Protein AF-A0AAN7ZCQ3-F1 (afdb_monomer_lite)

pLDDT: mean 78.16, std 16.31, range [30.84, 96.44]

Secondary structure (DSSP, 8-state):
-----S-----EEEEEEEEE---TTTTT---S-TTTTEEEEEEEEETT--HHHHHHHHHHTT--EEEEEEEEEETT-PPP--HHHHHHHHHHHHHHHHHHHHHHHHHHHHHHHHHHHTT-SSSSSS-SSSS-PPPHHHHHT-HHHHHHHHT-----TTS-THHHHHHHHHHHHHHHHHHHHHHHHSTTS-HHHHHHHHTSGGGHHHHTGGGHHHHHHHHHHHHHHHHHHHHHHTT----HHHHHHHHHHHHHHHHHHHHHHHHHTGGGS--STTHHHHIIIIIHHHHHHHHHHHTT-HHHH-TTS-TTTHHHHHHHHH-

InterPro domains:
  IPR002656 Acyltransferase 3 domain [PF01757] (164-296)
  IPR052728 Oxygen and lipid transport regulator [PTHR11161] (7-303)

Foldseek 3Di:
DDDDPPDPPFWKKKWKWWWFDPDPPPVPDPDPPPPLRTAIDIDIDTPPDAQVNVCVVCVVVVTRIHIDRLLIDIPPPADDQDPLLVVLVVVVVVLVVLLVQLQCQVVVLVVVVVVVVVVPPPPPPPPPDDDRDRDCVSNVSHPVVVVCVVPDDDDDPLDDVVLVVLLVVLLVLLVLLVVCVVVLPDSPDNVVVVVVQCPDPVCVSSVVSVCSLVSVVVSVVVVVVSVVVVCVVVVHDDDPVVVVVVLLVQQLVVLVSVLSCLQRPPSNPDDHSCSSVVCVLGHVCSVVCVVCLSVVNCVPPDPPNPPPDSVSVSSSRRD

Radius of gyration: 28.13 Å; chains: 1; bounding box: 63×56×82 Å

Structure (mmCIF, N/CA/C/O backbone):
data_AF-A0AAN7ZCQ3-F1
#
_entry.id   AF-A0AAN7ZCQ3-F1
#
loop_
_atom_site.group_PDB
_atom_site.id
_atom_site.type_symbol
_atom_site.label_atom_id
_atom_site.label_alt_id
_atom_site.label_comp_id
_atom_site.label_asym_id
_atom_site.label_entity_id
_atom_site.label_seq_id
_atom_site.pdbx_PDB_ins_code
_atom_site.Cartn_x
_atom_site.Cartn_y
_atom_site.Cartn_z
_atom_site.occupancy
_atom_site.B_iso_or_equiv
_atom_site.auth_seq_id
_atom_site.auth_comp_id
_atom_site.auth_asym_id
_atom_site.auth_atom_id
_atom_site.pdbx_PDB_model_num
ATOM 1 N N . MET A 1 1 ? 32.729 -24.461 -37.128 1.00 34.53 1 MET A N 1
ATOM 2 C CA . MET A 1 1 ? 31.722 -25.408 -36.608 1.00 34.53 1 MET A CA 1
ATOM 3 C C . MET A 1 1 ? 32.402 -26.282 -35.567 1.00 34.53 1 MET A C 1
ATOM 5 O O . MET A 1 1 ? 32.972 -27.298 -35.926 1.00 34.53 1 MET A O 1
ATOM 9 N N . TYR A 1 2 ? 32.414 -25.851 -34.308 1.00 30.84 2 TYR A N 1
ATOM 10 C CA . TYR A 1 2 ? 32.689 -26.740 -33.180 1.00 30.84 2 TYR A CA 1
ATOM 11 C C . TYR A 1 2 ? 31.394 -26.773 -32.374 1.00 30.84 2 TYR A C 1
ATOM 13 O O . TYR A 1 2 ? 30.845 -25.724 -32.041 1.00 30.84 2 TYR A O 1
ATOM 21 N N . ARG A 1 3 ? 30.838 -27.976 -32.261 1.00 35.78 3 ARG A N 1
ATOM 22 C CA . ARG A 1 3 ? 29.489 -28.280 -31.798 1.00 35.78 3 ARG A CA 1
ATOM 23 C C . ARG A 1 3 ? 29.656 -28.984 -30.458 1.00 35.78 3 ARG A C 1
ATOM 25 O O . ARG A 1 3 ? 30.061 -30.139 -30.452 1.00 35.78 3 ARG A O 1
ATOM 32 N N . ASP A 1 4 ? 29.390 -28.282 -29.363 1.00 37.16 4 ASP A N 1
ATOM 33 C CA . ASP A 1 4 ? 29.179 -28.930 -28.070 1.00 37.16 4 ASP A CA 1
ATOM 34 C C . ASP A 1 4 ? 27.737 -29.453 -28.027 1.00 37.16 4 ASP A C 1
ATOM 36 O O . ASP A 1 4 ? 26.774 -28.711 -28.230 1.00 37.16 4 ASP A O 1
ATOM 40 N N . GLU A 1 5 ? 27.607 -30.765 -27.841 1.00 43.62 5 GLU A N 1
ATOM 41 C CA . GLU A 1 5 ? 26.367 -31.547 -27.947 1.00 43.62 5 GLU A CA 1
ATOM 42 C C . GLU A 1 5 ? 25.564 -31.644 -26.638 1.00 43.62 5 GLU A C 1
ATOM 44 O O . GLU A 1 5 ? 24.644 -32.450 -26.549 1.00 43.62 5 GLU A O 1
ATOM 49 N N . ASN A 1 6 ? 25.818 -30.784 -25.647 1.00 45.03 6 ASN A N 1
ATOM 50 C CA . ASN A 1 6 ? 25.028 -30.744 -24.412 1.00 45.03 6 ASN A CA 1
ATOM 51 C C . ASN A 1 6 ? 24.305 -29.392 -24.255 1.00 45.03 6 ASN A C 1
ATOM 53 O O . ASN A 1 6 ? 24.876 -28.408 -23.803 1.00 45.03 6 ASN A O 1
ATOM 57 N N . GLU A 1 7 ? 23.024 -29.388 -24.648 1.00 51.00 7 GLU A N 1
ATOM 58 C CA . GLU A 1 7 ? 21.990 -28.367 -24.388 1.00 51.00 7 GLU A CA 1
ATOM 59 C C . GLU A 1 7 ? 22.238 -26.931 -24.901 1.00 51.00 7 GLU A C 1
ATOM 61 O O . GLU A 1 7 ? 22.331 -25.975 -24.133 1.00 51.00 7 GLU A O 1
ATOM 66 N N . THR A 1 8 ? 22.152 -26.703 -26.218 1.00 55.81 8 THR A N 1
ATOM 67 C CA . THR A 1 8 ? 21.854 -25.347 -26.734 1.00 55.81 8 THR A CA 1
ATOM 68 C C . THR A 1 8 ? 20.366 -25.031 -26.565 1.00 55.81 8 THR A C 1
ATOM 70 O O . THR A 1 8 ? 19.597 -24.928 -27.521 1.00 55.81 8 THR A O 1
ATOM 73 N N . LYS A 1 9 ? 19.921 -24.887 -25.314 1.00 65.69 9 LYS A N 1
ATOM 74 C CA . LYS A 1 9 ? 18.575 -24.396 -25.015 1.00 65.69 9 LYS A CA 1
ATOM 75 C C . LYS A 1 9 ? 18.527 -22.906 -25.361 1.00 65.69 9 LYS A C 1
ATOM 77 O O . LYS A 1 9 ? 18.872 -22.059 -24.540 1.00 65.69 9 LYS A O 1
ATOM 82 N N . LEU A 1 10 ? 18.132 -22.587 -26.597 1.00 71.81 10 LEU A N 1
ATOM 83 C CA . LEU A 1 10 ? 17.896 -21.212 -27.035 1.00 71.81 10 LEU A CA 1
ATOM 84 C C . LEU A 1 10 ? 16.809 -20.605 -26.135 1.00 71.81 10 LEU A C 1
ATOM 86 O O . LEU A 1 10 ? 15.635 -20.961 -26.230 1.00 71.81 10 LEU A O 1
ATOM 90 N N . SER A 1 11 ? 17.208 -19.729 -25.219 1.00 80.62 11 SER A N 1
ATOM 91 C CA . SER A 1 11 ? 16.291 -19.035 -24.320 1.00 80.62 11 SER A CA 1
ATOM 92 C C . SER A 1 11 ? 15.969 -17.649 -24.872 1.00 80.62 11 SER A C 1
ATOM 94 O O . SER A 1 11 ? 16.845 -16.946 -25.372 1.00 80.62 11 SER A O 1
ATOM 96 N N . GLY A 1 12 ? 14.694 -17.266 -24.817 1.00 85.12 12 GLY A N 1
ATOM 97 C CA . GLY A 1 12 ? 14.250 -15.928 -25.196 1.00 85.12 12 GLY A CA 1
ATOM 98 C C . GLY A 1 12 ? 14.519 -14.909 -24.088 1.00 85.12 12 GLY A C 1
ATOM 99 O O . GLY A 1 12 ? 14.370 -15.208 -22.900 1.00 85.12 12 GLY A O 1
ATOM 100 N N . LYS A 1 13 ? 14.891 -13.699 -24.495 1.00 85.94 13 LYS A N 1
ATOM 101 C CA . LYS A 1 13 ? 15.022 -12.491 -23.683 1.00 85.94 13 LYS A CA 1
ATOM 102 C C . LYS A 1 13 ? 13.997 -11.482 -24.190 1.00 85.94 13 LYS A C 1
ATOM 104 O O . LYS A 1 13 ? 14.051 -11.049 -25.340 1.00 85.94 13 LYS A O 1
ATOM 109 N N . TYR A 1 14 ? 13.040 -11.142 -23.339 1.00 88.12 14 TYR A N 1
ATOM 110 C CA . TYR A 1 14 ? 12.020 -10.146 -23.639 1.00 88.12 14 TYR A CA 1
ATOM 111 C C . TYR A 1 14 ? 12.551 -8.780 -23.256 1.00 88.12 14 TYR A C 1
ATOM 113 O O . TYR A 1 14 ? 12.875 -8.565 -22.095 1.00 88.12 14 TYR A O 1
ATOM 121 N N . CYS A 1 15 ? 12.626 -7.875 -24.219 1.00 86.62 15 CYS A N 1
ATOM 122 C CA . CYS A 1 15 ? 13.109 -6.517 -24.052 1.00 86.62 15 CYS A CA 1
ATOM 123 C C . CYS A 1 15 ? 12.000 -5.515 -24.347 1.00 86.62 15 CYS A C 1
ATOM 125 O O . CYS A 1 15 ? 11.158 -5.734 -25.221 1.00 86.62 15 CYS A O 1
ATOM 127 N N . LEU A 1 16 ? 12.040 -4.383 -23.655 1.00 86.56 16 LEU A N 1
ATOM 128 C CA . LEU A 1 16 ? 11.154 -3.255 -23.902 1.00 86.56 16 LEU A CA 1
ATOM 129 C C . LEU A 1 16 ? 11.978 -2.026 -24.281 1.00 86.56 16 LEU A C 1
ATOM 131 O O . LEU A 1 16 ? 12.989 -1.711 -23.652 1.00 86.56 16 LEU A O 1
ATOM 135 N N . GLY A 1 17 ? 11.551 -1.345 -25.339 1.00 85.94 17 GLY A N 1
ATOM 136 C CA . GLY A 1 17 ? 12.227 -0.165 -25.860 1.00 85.94 17 GLY A CA 1
ATOM 137 C C . GLY A 1 17 ? 11.255 0.910 -26.321 1.00 85.94 17 GLY A C 1
ATOM 138 O O . GLY A 1 17 ? 10.038 0.751 -26.238 1.00 85.94 17 GLY A O 1
ATOM 139 N N . TYR A 1 18 ? 11.809 2.005 -26.826 1.00 85.19 18 TYR A N 1
ATOM 140 C CA . TYR A 1 18 ? 11.064 3.104 -27.423 1.00 85.19 18 TYR A CA 1
ATOM 141 C C . TYR A 1 18 ? 11.285 3.131 -28.926 1.00 85.19 18 TYR A C 1
ATOM 143 O O . TYR A 1 18 ? 12.420 3.249 -29.392 1.00 85.19 18 TYR A O 1
ATOM 151 N N . LEU A 1 19 ? 10.192 3.078 -29.677 1.00 82.56 19 LEU A N 1
ATOM 152 C CA . LEU A 1 19 ? 10.173 3.429 -31.083 1.00 82.56 19 LEU A CA 1
ATOM 153 C C . LEU A 1 19 ? 9.902 4.929 -31.201 1.00 82.56 19 LEU A C 1
ATOM 155 O O . LEU A 1 19 ? 8.863 5.422 -30.750 1.00 82.56 19 LEU A O 1
ATOM 159 N N . TYR A 1 20 ? 10.835 5.654 -31.809 1.00 77.44 20 TYR A N 1
ATOM 160 C CA . TYR A 1 20 ? 10.666 7.078 -32.065 1.00 77.44 20 TYR A CA 1
ATOM 161 C C . TYR A 1 20 ? 9.909 7.284 -33.371 1.00 77.44 20 TYR A C 1
ATOM 163 O O . TYR A 1 20 ? 10.369 6.875 -34.437 1.00 77.44 20 TYR A O 1
ATOM 171 N N . VAL A 1 21 ? 8.759 7.954 -33.295 1.00 72.00 21 VAL A N 1
ATOM 172 C CA . VAL A 1 21 ? 7.997 8.336 -34.485 1.00 72.00 21 VAL A CA 1
ATOM 173 C C . VAL A 1 21 ? 8.186 9.815 -34.744 1.00 72.00 21 VAL A C 1
ATOM 175 O O . VAL A 1 21 ? 7.821 10.669 -33.934 1.00 72.00 21 VAL A O 1
ATOM 178 N N . ASN A 1 22 ? 8.772 10.111 -35.903 1.00 62.62 22 ASN A N 1
ATOM 179 C CA . ASN A 1 22 ? 8.971 11.471 -36.369 1.00 62.62 22 ASN A CA 1
ATOM 180 C C . ASN A 1 22 ? 7.607 12.076 -36.719 1.00 62.62 22 ASN A C 1
ATOM 182 O O . ASN A 1 22 ? 7.082 11.862 -37.810 1.00 62.62 22 ASN A O 1
ATOM 186 N N . ASN A 1 23 ? 6.990 12.769 -35.763 1.00 57.94 23 ASN A N 1
ATOM 187 C CA . ASN A 1 23 ? 5.682 13.375 -35.956 1.00 57.94 23 ASN A CA 1
ATOM 188 C C . ASN A 1 23 ? 5.783 14.892 -35.803 1.00 57.94 23 ASN A C 1
ATOM 190 O O . ASN A 1 23 ? 5.675 15.434 -34.706 1.00 57.94 23 ASN A O 1
ATOM 194 N N . THR A 1 24 ? 5.957 15.584 -36.925 1.00 54.56 24 THR A N 1
ATOM 195 C CA . THR A 1 24 ? 5.993 17.053 -37.010 1.00 54.56 24 THR A CA 1
ATOM 196 C C . THR A 1 24 ? 4.678 17.727 -36.596 1.00 54.56 24 THR A C 1
ATOM 198 O O . THR A 1 24 ? 4.655 18.940 -36.419 1.00 54.56 24 THR A O 1
ATOM 201 N N . ARG A 1 25 ? 3.580 16.973 -36.405 1.00 50.91 25 ARG A N 1
ATOM 202 C CA . ARG A 1 25 ? 2.269 17.508 -35.987 1.00 50.91 25 ARG A CA 1
ATOM 203 C C . ARG A 1 25 ? 1.998 17.457 -34.481 1.00 50.91 25 ARG A C 1
ATOM 205 O O . ARG A 1 25 ? 0.989 17.997 -34.047 1.00 50.91 25 ARG A O 1
ATOM 212 N N . VAL A 1 26 ? 2.856 16.816 -33.689 1.00 52.78 26 VAL A N 1
ATOM 213 C CA . VAL A 1 26 ? 2.615 16.596 -32.247 1.00 52.78 26 VAL A CA 1
ATOM 214 C C . VAL A 1 26 ? 3.283 17.658 -31.362 1.00 52.78 26 VAL A C 1
ATOM 216 O O . VAL A 1 26 ? 2.830 17.899 -30.249 1.00 52.78 26 VAL A O 1
ATOM 219 N N . SER A 1 27 ? 4.280 18.381 -31.876 1.00 48.09 27 SER A N 1
ATOM 220 C CA . SER A 1 27 ? 5.036 19.404 -31.134 1.00 48.09 27 SER A CA 1
ATOM 221 C C . SER A 1 27 ? 4.273 20.705 -30.837 1.00 48.09 27 SER A C 1
ATOM 223 O O . SER A 1 27 ? 4.809 21.581 -30.168 1.00 48.09 27 SER A O 1
ATOM 225 N N . THR A 1 28 ? 3.037 20.864 -31.322 1.00 47.78 28 THR A N 1
ATOM 226 C CA . THR A 1 28 ? 2.230 22.085 -31.116 1.00 47.78 28 THR A CA 1
ATOM 227 C C . THR A 1 28 ? 1.293 22.017 -29.911 1.00 47.78 28 THR A C 1
ATOM 229 O O . THR A 1 28 ? 0.645 23.010 -29.591 1.00 47.78 28 THR A O 1
ATOM 232 N N . ILE A 1 29 ? 1.223 20.880 -29.215 1.00 49.50 29 ILE A N 1
ATOM 233 C CA . ILE A 1 29 ? 0.350 20.698 -28.054 1.00 49.50 29 ILE A CA 1
ATOM 234 C C . ILE A 1 29 ? 1.233 20.473 -26.822 1.00 49.50 29 ILE A C 1
ATOM 236 O O . ILE A 1 29 ? 1.577 19.344 -26.491 1.00 49.50 29 ILE A O 1
ATOM 240 N N . THR A 1 30 ? 1.608 21.555 -26.136 1.00 44.91 30 THR A N 1
ATOM 241 C CA . THR A 1 30 ? 2.219 21.493 -24.799 1.00 44.91 30 THR A CA 1
ATOM 242 C C . THR A 1 30 ? 1.195 20.926 -23.818 1.00 44.91 30 THR A C 1
ATOM 244 O O . THR A 1 30 ? 0.286 21.634 -23.377 1.00 44.91 30 THR A O 1
ATOM 247 N N . ARG A 1 31 ? 1.305 19.632 -23.515 1.00 49.69 31 ARG A N 1
ATOM 248 C CA . ARG A 1 31 ? 0.477 18.919 -22.535 1.00 49.69 31 ARG A CA 1
ATOM 249 C C . ARG A 1 31 ? 1.380 18.155 -21.564 1.00 49.69 31 ARG A C 1
ATOM 251 O O . ARG A 1 31 ? 2.462 17.739 -21.956 1.00 49.69 31 ARG A O 1
ATOM 258 N N . PRO A 1 32 ? 0.936 17.931 -20.315 1.00 44.97 32 PRO A N 1
ATOM 259 C CA . PRO A 1 32 ? 1.761 17.397 -19.222 1.00 44.97 32 PRO A CA 1
ATOM 260 C C . PRO A 1 32 ? 2.387 16.008 -19.472 1.00 44.97 32 PRO A C 1
ATOM 262 O O . PRO A 1 32 ? 3.267 15.595 -18.721 1.00 44.97 32 PRO A O 1
ATOM 265 N N . PHE A 1 33 ? 1.985 15.300 -20.532 1.00 50.09 33 PHE A N 1
ATOM 266 C CA . PHE A 1 33 ? 2.611 14.065 -21.005 1.00 50.09 33 PHE A CA 1
ATOM 267 C C . PHE A 1 33 ? 3.525 14.348 -22.214 1.00 50.09 33 PHE A C 1
ATOM 269 O O . PHE A 1 33 ? 3.218 13.992 -23.347 1.00 50.09 33 PHE A O 1
ATOM 276 N N . ASP A 1 34 ? 4.676 14.978 -21.968 1.00 48.66 34 ASP A N 1
ATOM 277 C CA . ASP A 1 34 ? 5.671 15.464 -22.955 1.00 48.66 34 ASP A CA 1
ATOM 278 C C . ASP A 1 34 ? 6.393 14.369 -23.795 1.00 48.66 34 ASP A C 1
ATOM 280 O O . ASP A 1 34 ? 7.513 14.552 -24.283 1.00 48.66 34 ASP A O 1
ATOM 284 N N . LYS A 1 35 ? 5.810 13.174 -23.969 1.00 53.47 35 LYS A N 1
ATOM 285 C CA . LYS A 1 35 ? 6.479 12.022 -24.612 1.00 53.47 35 LYS A CA 1
ATOM 286 C C . LYS A 1 35 ? 5.706 11.355 -25.752 1.00 53.47 35 LYS A C 1
ATOM 288 O O . LYS A 1 35 ? 6.102 10.273 -26.163 1.00 53.47 35 LYS A O 1
ATOM 293 N N . ILE A 1 36 ? 4.729 12.027 -26.359 1.00 57.34 36 ILE A N 1
ATOM 294 C CA . ILE A 1 36 ? 3.875 11.475 -27.437 1.00 57.34 36 ILE A CA 1
ATOM 295 C C . ILE A 1 36 ? 4.678 11.016 -28.689 1.00 57.34 36 ILE A C 1
ATOM 297 O O . ILE A 1 36 ? 4.181 10.268 -29.527 1.00 57.34 36 ILE A O 1
ATOM 301 N N . HIS A 1 37 ? 5.948 11.415 -28.830 1.00 62.69 37 HIS A N 1
ATOM 302 C CA . HIS A 1 37 ? 6.843 10.960 -29.909 1.00 62.69 37 HIS A CA 1
ATOM 303 C C . HIS A 1 37 ? 7.487 9.578 -29.685 1.00 62.69 37 HIS A C 1
ATOM 305 O O . HIS A 1 37 ? 8.217 9.100 -30.557 1.00 62.69 37 HIS A O 1
ATOM 311 N N . ARG A 1 38 ? 7.270 8.950 -28.523 1.00 73.38 38 ARG A N 1
ATOM 312 C CA . ARG A 1 38 ? 7.867 7.665 -28.145 1.00 73.38 38 ARG A CA 1
ATOM 313 C C . ARG A 1 38 ? 6.778 6.635 -27.904 1.00 73.38 38 ARG A C 1
ATOM 315 O O . ARG A 1 38 ? 5.995 6.783 -26.981 1.00 73.38 38 ARG A O 1
ATOM 322 N N . MET A 1 39 ? 6.775 5.561 -28.685 1.00 76.00 39 MET A N 1
ATOM 323 C CA . MET A 1 39 ? 5.905 4.415 -28.429 1.00 76.00 39 MET A CA 1
ATOM 324 C C . MET A 1 39 ? 6.695 3.295 -27.770 1.00 76.00 39 MET A C 1
ATOM 326 O O . MET A 1 39 ? 7.779 2.948 -28.239 1.00 76.00 39 MET A O 1
ATOM 330 N N . LEU A 1 40 ? 6.155 2.720 -26.695 1.00 80.00 40 LEU A N 1
ATOM 331 C CA . LEU A 1 40 ? 6.737 1.526 -26.095 1.00 80.00 40 LEU A CA 1
ATOM 332 C C . LEU A 1 40 ? 6.579 0.342 -27.052 1.00 80.00 40 LEU A C 1
ATOM 334 O O . LEU A 1 40 ? 5.472 0.027 -27.484 1.00 80.00 40 LEU A O 1
ATOM 338 N N . PHE A 1 41 ? 7.690 -0.309 -27.378 1.00 82.44 41 PHE A N 1
ATOM 339 C CA . PHE A 1 41 ? 7.732 -1.424 -28.312 1.00 82.44 41 PHE A CA 1
ATOM 340 C C . PHE A 1 41 ? 8.395 -2.638 -27.646 1.00 82.44 41 PHE A C 1
ATOM 342 O O . PHE A 1 41 ? 9.587 -2.579 -27.319 1.00 82.44 41 PHE A O 1
ATOM 349 N N . PRO A 1 42 ? 7.645 -3.727 -27.400 1.00 84.56 42 PRO A N 1
ATOM 350 C CA . PRO A 1 42 ? 8.206 -4.966 -26.883 1.00 84.56 42 PRO A CA 1
ATOM 351 C C . PRO A 1 42 ? 8.838 -5.783 -28.015 1.00 84.56 42 PRO A C 1
ATOM 353 O O . PRO A 1 42 ? 8.285 -5.892 -29.107 1.00 84.56 42 PRO A O 1
ATOM 356 N N . THR A 1 43 ? 9.979 -6.409 -27.745 1.00 86.25 43 THR A N 1
ATOM 357 C CA . THR A 1 43 ? 10.638 -7.334 -28.674 1.00 86.25 43 THR A CA 1
ATOM 358 C C . THR A 1 43 ? 11.181 -8.550 -27.929 1.00 86.25 43 THR A C 1
ATOM 360 O O . THR A 1 43 ? 11.559 -8.456 -26.762 1.00 86.25 43 THR A O 1
ATOM 363 N N . CYS A 1 44 ? 11.206 -9.706 -28.588 1.00 86.81 44 CYS A N 1
ATOM 364 C CA . CYS A 1 44 ? 11.800 -10.926 -28.051 1.00 86.81 44 CYS A CA 1
ATOM 365 C C . CYS A 1 44 ? 13.032 -11.275 -28.879 1.00 86.81 44 CYS A C 1
ATOM 367 O O . CYS A 1 44 ? 12.935 -11.479 -30.088 1.00 86.81 44 CYS A O 1
ATOM 369 N N . ILE A 1 45 ? 14.180 -11.358 -28.216 1.00 86.19 45 ILE A N 1
ATOM 370 C CA . ILE A 1 45 ? 15.476 -11.645 -28.834 1.00 86.19 45 ILE A CA 1
ATOM 371 C C . ILE A 1 45 ? 16.103 -12.887 -28.190 1.00 86.19 45 ILE A C 1
ATOM 373 O O . ILE A 1 45 ? 15.725 -13.250 -27.074 1.00 86.19 45 ILE A O 1
ATOM 377 N N . PRO A 1 46 ? 17.047 -13.574 -28.849 1.00 87.81 46 PRO A N 1
ATOM 378 C CA . PRO A 1 46 ? 17.824 -14.627 -28.201 1.00 87.81 46 PRO A CA 1
ATOM 379 C C . PRO A 1 46 ? 18.581 -14.089 -26.978 1.00 87.81 46 PRO A C 1
ATOM 381 O O . PRO A 1 46 ? 19.062 -12.958 -26.985 1.00 87.81 46 PRO A O 1
ATOM 384 N N . SER A 1 47 ? 18.729 -14.902 -25.934 1.00 83.19 47 SER A N 1
ATOM 385 C CA . SER A 1 47 ? 19.385 -14.510 -24.676 1.00 83.19 47 SER A CA 1
ATOM 386 C C . SER A 1 47 ? 20.850 -14.103 -24.813 1.00 83.19 47 SER A C 1
ATOM 388 O O . SER A 1 47 ? 21.331 -13.325 -23.994 1.00 83.19 47 SER A O 1
ATOM 390 N N . GLY A 1 48 ? 21.537 -14.578 -25.854 1.00 82.81 48 GLY A N 1
ATOM 391 C CA . GLY A 1 48 ? 22.903 -14.164 -26.180 1.00 82.81 48 GLY A CA 1
ATOM 392 C C . GLY A 1 48 ? 23.017 -12.762 -26.789 1.00 82.81 48 GLY A C 1
ATOM 393 O O . GLY A 1 48 ? 24.128 -12.256 -26.898 1.00 82.81 48 GLY A O 1
ATOM 394 N N . CYS A 1 49 ? 21.908 -12.132 -27.190 1.00 84.94 49 CYS A N 1
ATOM 395 C CA . CYS A 1 49 ? 21.914 -10.793 -27.777 1.00 84.94 49 CYS A CA 1
ATOM 396 C C . CYS A 1 49 ? 21.845 -9.692 -26.703 1.00 84.94 49 CYS A C 1
ATOM 398 O O . CYS A 1 49 ? 21.102 -9.777 -25.715 1.00 84.94 49 CYS A O 1
ATOM 400 N N . THR A 1 50 ? 22.592 -8.616 -26.941 1.00 86.44 50 THR A N 1
ATOM 401 C CA . THR A 1 50 ? 22.555 -7.374 -26.158 1.00 86.44 50 THR A CA 1
ATOM 402 C C . THR A 1 50 ? 21.552 -6.382 -26.754 1.00 86.44 50 THR A C 1
ATOM 404 O O . THR A 1 50 ? 21.164 -6.495 -27.919 1.00 86.44 50 THR A O 1
ATOM 407 N N . ALA A 1 51 ? 21.124 -5.378 -25.982 1.00 84.19 51 ALA A N 1
ATOM 408 C CA . ALA A 1 51 ? 20.259 -4.312 -26.487 1.00 84.19 51 ALA A CA 1
ATOM 409 C C . ALA A 1 51 ? 20.882 -3.578 -27.685 1.00 84.19 51 ALA A C 1
ATOM 411 O O . ALA A 1 51 ? 20.153 -3.189 -28.596 1.00 84.19 51 ALA A O 1
ATOM 412 N N . LEU A 1 52 ? 22.211 -3.420 -27.713 1.00 85.56 52 LEU A N 1
ATOM 413 C CA . LEU A 1 52 ? 22.929 -2.767 -28.812 1.00 85.56 52 LEU A CA 1
ATOM 414 C C . LEU A 1 52 ? 22.776 -3.532 -30.129 1.00 85.56 52 LEU A C 1
ATOM 416 O O . LEU A 1 52 ? 22.512 -2.914 -31.159 1.00 85.56 52 LEU A O 1
ATOM 420 N N . ASP A 1 53 ? 22.850 -4.864 -30.095 1.00 86.62 53 ASP A N 1
ATOM 421 C CA . ASP A 1 53 ? 22.700 -5.702 -31.293 1.00 86.62 53 ASP A CA 1
ATOM 422 C C . ASP A 1 53 ? 21.344 -5.471 -31.969 1.00 86.62 53 ASP A C 1
ATOM 424 O O . ASP A 1 53 ? 21.237 -5.360 -33.192 1.00 86.62 53 ASP A O 1
ATOM 428 N N . VAL A 1 54 ? 20.294 -5.327 -31.160 1.00 84.38 54 VAL A N 1
ATOM 429 C CA . VAL A 1 54 ? 18.938 -5.076 -31.654 1.00 84.38 54 VAL A CA 1
ATOM 430 C C . VAL A 1 54 ? 18.776 -3.646 -32.156 1.00 84.38 54 VAL A C 1
ATOM 432 O O . VAL A 1 54 ? 18.098 -3.430 -33.159 1.00 84.38 54 VAL A O 1
ATOM 435 N N . GLN A 1 55 ? 19.406 -2.665 -31.504 1.00 86.75 55 GLN A N 1
ATOM 436 C CA . GLN A 1 55 ? 19.414 -1.284 -31.993 1.00 86.75 55 GLN A CA 1
ATOM 437 C C . GLN A 1 55 ? 20.090 -1.204 -33.372 1.00 86.75 55 GLN A C 1
ATOM 439 O O . GLN A 1 55 ? 19.527 -0.625 -34.305 1.00 86.75 55 GLN A O 1
ATOM 444 N N . HIS A 1 56 ? 21.231 -1.873 -33.558 1.00 86.81 56 HIS A N 1
ATOM 445 C CA . HIS A 1 56 ? 21.907 -1.960 -34.855 1.00 86.81 56 HIS A CA 1
ATOM 446 C C . HIS A 1 56 ? 21.060 -2.674 -35.917 1.00 86.81 56 HIS A C 1
ATOM 448 O O . HIS A 1 56 ? 20.939 -2.188 -37.040 1.00 86.81 56 HIS A O 1
ATOM 454 N N . LEU A 1 57 ? 20.400 -3.778 -35.560 1.00 85.31 57 LEU A N 1
ATOM 455 C CA . LEU A 1 57 ? 19.487 -4.469 -36.472 1.00 85.31 57 LEU A CA 1
ATOM 456 C C . LEU A 1 57 ? 18.296 -3.582 -36.871 1.00 85.31 57 LEU A C 1
ATOM 458 O O . LEU A 1 57 ? 17.935 -3.507 -38.043 1.00 85.31 57 LEU A O 1
ATOM 462 N N . SER A 1 58 ? 17.698 -2.887 -35.901 1.00 85.25 58 SER A N 1
ATOM 463 C CA . SER A 1 58 ? 16.531 -2.030 -36.130 1.00 85.25 58 SER A CA 1
ATOM 464 C C . SER A 1 58 ? 16.851 -0.842 -37.034 1.00 85.25 58 SER A C 1
ATOM 466 O O . SER A 1 58 ? 16.081 -0.545 -37.948 1.00 85.25 58 SER A O 1
ATOM 468 N N . THR A 1 59 ? 18.024 -0.228 -36.848 1.00 84.88 59 THR A N 1
ATOM 469 C CA . THR A 1 59 ? 18.498 0.878 -37.687 1.00 84.88 59 THR A CA 1
ATOM 470 C C . THR A 1 59 ? 18.800 0.406 -39.106 1.00 84.88 59 THR A C 1
ATOM 472 O O . THR A 1 59 ? 18.438 1.097 -40.056 1.00 84.88 59 THR A O 1
ATOM 475 N N . GLY A 1 60 ? 19.343 -0.807 -39.271 1.00 84.31 60 GLY A N 1
ATOM 476 C CA . GLY A 1 60 ? 19.492 -1.458 -40.578 1.00 84.31 60 GLY A CA 1
ATOM 477 C C . GLY A 1 60 ? 18.163 -1.715 -41.305 1.00 84.31 60 GLY A C 1
ATOM 478 O O . GLY A 1 60 ? 18.121 -1.687 -42.532 1.00 84.31 60 GLY A O 1
ATOM 479 N N . LEU A 1 61 ? 17.067 -1.901 -40.564 1.00 83.94 61 LEU A N 1
ATOM 480 C CA . LEU A 1 61 ? 15.704 -2.045 -41.095 1.00 83.94 61 LEU A CA 1
ATOM 481 C C . LEU A 1 61 ? 14.970 -0.702 -41.284 1.00 83.94 61 LEU A C 1
ATOM 483 O O . LEU A 1 61 ? 13.817 -0.694 -41.709 1.00 83.94 61 LEU A O 1
ATOM 487 N N . GLY A 1 62 ? 15.612 0.430 -40.974 1.00 82.69 62 GLY A N 1
ATOM 488 C CA . GLY A 1 62 ? 15.024 1.768 -41.099 1.00 82.69 62 GLY A CA 1
ATOM 489 C C . GLY A 1 62 ? 14.156 2.210 -39.913 1.00 82.69 62 GLY A C 1
ATOM 490 O O . GLY A 1 62 ? 13.470 3.227 -40.010 1.00 82.69 62 GLY A O 1
ATOM 491 N N . PHE A 1 63 ? 14.185 1.490 -38.788 1.00 82.56 63 PHE A N 1
ATOM 492 C CA . PHE A 1 63 ? 13.486 1.867 -37.557 1.00 82.56 63 PHE A CA 1
ATOM 493 C C . PHE A 1 63 ? 14.454 2.478 -36.538 1.00 82.56 63 PHE A C 1
ATOM 495 O O . PHE A 1 63 ? 15.527 1.941 -36.281 1.00 82.56 63 PHE A O 1
ATOM 502 N N . ASN A 1 64 ? 14.059 3.586 -35.905 1.00 84.69 64 ASN A N 1
ATOM 503 C CA . ASN A 1 64 ? 14.802 4.168 -34.785 1.00 84.69 64 ASN A CA 1
ATOM 504 C C . ASN A 1 64 ? 14.257 3.611 -33.459 1.00 84.69 64 ASN A C 1
ATOM 506 O O . ASN A 1 64 ? 13.399 4.227 -32.816 1.00 84.69 64 ASN A O 1
ATOM 510 N N . LEU A 1 65 ? 14.697 2.399 -33.109 1.00 84.94 65 LEU A N 1
ATOM 511 C CA . LEU A 1 65 ? 14.344 1.719 -31.865 1.00 84.94 65 LEU A CA 1
ATOM 512 C C . LEU A 1 65 ? 15.488 1.866 -30.857 1.00 84.94 65 LEU A C 1
ATOM 514 O O . LEU A 1 65 ? 16.625 1.507 -31.148 1.00 84.94 65 LEU A O 1
ATOM 518 N N . SER A 1 66 ? 15.174 2.333 -29.650 1.00 85.88 66 SER A N 1
ATOM 519 C CA . SER A 1 66 ? 16.109 2.363 -28.521 1.00 85.88 66 SER A CA 1
ATOM 520 C C . SER A 1 66 ? 15.655 1.376 -27.454 1.00 85.88 66 SER A C 1
ATOM 522 O O . SER A 1 66 ? 14.556 1.501 -26.917 1.00 85.88 66 SER A O 1
ATOM 524 N N . ILE A 1 67 ? 16.488 0.382 -27.156 1.00 84.50 67 ILE A N 1
ATOM 525 C CA . ILE A 1 67 ? 16.214 -0.632 -26.131 1.00 84.50 67 ILE A CA 1
ATOM 526 C C . ILE A 1 67 ? 17.001 -0.311 -24.869 1.00 84.50 67 ILE A C 1
ATOM 528 O O . ILE A 1 67 ? 18.194 -0.019 -24.940 1.00 84.50 67 ILE A O 1
ATOM 532 N N . ILE A 1 68 ? 16.333 -0.406 -23.721 1.00 81.81 68 ILE A N 1
ATOM 533 C CA . ILE A 1 68 ? 16.956 -0.253 -22.409 1.00 81.81 68 ILE A CA 1
ATOM 534 C C . ILE A 1 68 ? 17.327 -1.645 -21.901 1.00 81.81 68 ILE A C 1
ATOM 536 O O . ILE A 1 68 ? 16.450 -2.472 -21.675 1.00 81.81 68 ILE A O 1
ATOM 540 N N . GLU A 1 69 ? 18.622 -1.896 -21.699 1.00 81.69 69 GLU A N 1
ATOM 541 C CA . GLU A 1 69 ? 19.135 -3.200 -21.246 1.00 81.69 69 GLU A CA 1
ATOM 542 C C . GLU A 1 69 ? 18.502 -3.640 -19.913 1.00 81.69 69 GLU A C 1
ATOM 544 O O . GLU A 1 69 ? 18.115 -4.795 -19.761 1.00 81.69 69 GLU A O 1
ATOM 549 N N . ASN A 1 70 ? 18.292 -2.700 -18.984 1.00 81.19 70 ASN A N 1
ATOM 550 C CA . ASN A 1 70 ? 17.640 -2.962 -17.693 1.00 81.19 70 ASN A CA 1
ATOM 551 C C . ASN A 1 70 ? 16.166 -3.378 -17.824 1.00 81.19 70 ASN A C 1
ATOM 553 O O . ASN A 1 70 ? 15.578 -3.847 -16.856 1.00 81.19 70 ASN A O 1
ATOM 557 N N . TRP A 1 71 ? 15.549 -3.183 -18.991 1.00 83.31 71 TRP A N 1
ATOM 558 C CA . TRP A 1 71 ? 14.179 -3.603 -19.296 1.00 83.31 71 TRP A CA 1
ATOM 559 C C . TRP A 1 71 ? 14.159 -4.849 -20.175 1.00 83.31 71 TRP A C 1
ATOM 561 O O . TRP A 1 71 ? 13.204 -5.094 -20.913 1.00 83.31 71 TRP A O 1
ATOM 571 N N . CYS A 1 72 ? 15.232 -5.629 -20.127 1.00 84.31 72 CYS A N 1
ATOM 572 C CA . CYS A 1 72 ? 15.302 -6.932 -20.741 1.00 84.31 72 CYS A CA 1
ATOM 573 C C . CYS A 1 72 ? 15.321 -8.025 -19.675 1.00 84.31 72 CYS A C 1
ATOM 575 O O . CYS A 1 72 ? 16.160 -8.006 -18.780 1.00 84.31 72 CYS A O 1
ATOM 577 N N . GLN A 1 73 ? 14.445 -9.019 -19.807 1.00 83.56 73 GLN A N 1
ATOM 578 C CA . GLN A 1 73 ? 14.359 -10.133 -18.869 1.00 83.56 73 GLN A CA 1
ATOM 579 C C . GLN A 1 73 ? 14.320 -11.477 -19.600 1.00 83.56 73 GLN A C 1
ATOM 581 O O . GLN A 1 73 ? 13.599 -11.651 -20.586 1.00 83.56 73 GLN A O 1
ATOM 586 N N . THR A 1 74 ? 15.088 -12.447 -19.106 1.00 83.94 74 THR A N 1
ATOM 587 C CA . THR A 1 74 ? 14.999 -13.853 -19.523 1.00 83.94 74 THR A CA 1
ATOM 588 C C . THR A 1 74 ? 14.149 -14.630 -18.523 1.00 83.94 74 THR A C 1
ATOM 590 O O . THR A 1 74 ? 14.075 -14.283 -17.347 1.00 83.94 74 THR A O 1
ATOM 593 N N . ALA A 1 75 ? 13.521 -15.723 -18.963 1.00 70.38 75 ALA A N 1
ATOM 594 C CA . ALA A 1 75 ? 12.670 -16.543 -18.090 1.00 70.38 75 ALA A CA 1
ATOM 595 C C . ALA A 1 75 ? 13.398 -17.085 -16.837 1.00 70.38 75 ALA A C 1
ATOM 597 O O . ALA A 1 75 ? 12.746 -17.406 -15.850 1.00 70.38 75 ALA A O 1
ATOM 598 N N . GLY A 1 76 ? 14.734 -17.178 -16.872 1.00 65.75 76 GLY A N 1
ATOM 599 C CA . GLY A 1 76 ? 15.563 -17.621 -15.749 1.00 65.75 76 GLY A CA 1
ATOM 600 C C . GLY A 1 76 ? 16.133 -16.506 -14.864 1.00 65.75 76 GLY A C 1
ATOM 601 O O . GLY A 1 76 ? 16.721 -16.829 -13.843 1.00 65.75 76 GLY A O 1
ATOM 602 N N . SER A 1 77 ? 15.984 -15.219 -15.207 1.00 66.88 77 SER A N 1
ATOM 603 C CA . SER A 1 77 ? 16.574 -14.110 -14.433 1.00 66.88 77 SER A CA 1
ATOM 604 C C . SER A 1 77 ? 15.653 -13.586 -13.324 1.00 66.88 77 SER A C 1
ATOM 606 O O . SER A 1 77 ? 15.620 -12.382 -13.058 1.00 66.88 77 SER A O 1
ATOM 608 N N . GLN A 1 78 ? 14.829 -14.448 -12.728 1.00 67.50 78 GLN A N 1
ATOM 609 C CA . GLN A 1 78 ? 14.064 -14.051 -11.546 1.00 67.50 78 GLN A CA 1
ATOM 610 C C . GLN A 1 78 ? 15.031 -13.776 -10.392 1.00 67.50 78 GLN A C 1
ATOM 612 O O . GLN A 1 78 ? 16.056 -14.445 -10.267 1.00 67.50 78 GLN A O 1
ATOM 617 N N . SER A 1 79 ? 14.723 -12.763 -9.582 1.00 69.88 79 SER A N 1
ATOM 618 C CA . SER A 1 79 ? 15.540 -12.416 -8.424 1.00 69.88 79 SER A CA 1
ATOM 619 C C . SER A 1 79 ? 15.598 -13.593 -7.451 1.00 69.88 79 SER A C 1
ATOM 621 O O . SER A 1 79 ? 14.589 -14.243 -7.174 1.00 69.88 79 SER A O 1
ATOM 623 N N . GLU A 1 80 ? 16.792 -13.889 -6.943 1.00 79.12 80 GLU A N 1
ATOM 624 C CA . GLU A 1 80 ? 16.953 -14.893 -5.897 1.00 79.12 80 GLU A CA 1
ATOM 625 C C . GLU A 1 80 ? 16.383 -14.383 -4.563 1.00 79.12 80 GLU A C 1
ATOM 627 O O . GLU A 1 80 ? 16.159 -13.185 -4.347 1.00 79.12 80 GLU A O 1
ATOM 632 N N . PHE A 1 81 ? 16.108 -15.310 -3.645 1.00 81.75 81 PHE A N 1
ATOM 633 C CA . PHE A 1 81 ? 15.587 -14.965 -2.328 1.00 81.75 81 PHE A CA 1
ATOM 634 C C . PHE A 1 81 ? 16.654 -14.275 -1.471 1.00 81.75 81 PHE A C 1
ATOM 636 O O . PHE A 1 81 ? 17.459 -14.926 -0.809 1.00 81.75 81 PHE A O 1
ATOM 643 N N . ASP A 1 82 ? 16.596 -12.946 -1.414 1.00 87.56 82 ASP A N 1
ATOM 644 C CA . ASP A 1 82 ? 17.403 -12.166 -0.474 1.00 87.56 82 ASP A CA 1
ATOM 645 C C . ASP A 1 82 ? 17.077 -12.507 0.991 1.00 87.56 82 ASP A C 1
ATOM 647 O O . ASP A 1 82 ? 15.939 -12.838 1.346 1.00 87.56 82 ASP A O 1
ATOM 651 N N . HIS A 1 83 ? 18.040 -12.284 1.890 1.00 90.75 83 HIS A N 1
ATOM 652 C CA . HIS A 1 83 ? 17.865 -12.462 3.338 1.00 90.75 83 HIS A CA 1
ATOM 653 C C . HIS A 1 83 ? 16.633 -11.735 3.907 1.00 90.75 83 HIS A C 1
ATOM 655 O O . HIS A 1 83 ? 15.930 -12.273 4.767 1.00 90.75 83 HIS A O 1
ATOM 661 N N . LEU A 1 84 ? 16.340 -10.525 3.412 1.00 89.94 84 LEU A N 1
ATOM 662 C CA . LEU A 1 84 ? 15.157 -9.761 3.818 1.00 89.94 84 LEU A CA 1
ATOM 663 C C . LEU A 1 84 ? 13.866 -10.501 3.456 1.00 89.94 84 LEU A C 1
ATOM 665 O O . LEU A 1 84 ? 12.959 -10.611 4.275 1.00 89.94 84 LEU A O 1
ATOM 669 N N . SER A 1 85 ? 13.797 -11.045 2.246 1.00 91.56 85 SER A N 1
ATOM 670 C CA . SER A 1 85 ? 12.631 -11.768 1.752 1.00 91.56 85 SER A CA 1
ATOM 671 C C . SER A 1 85 ? 12.387 -13.050 2.533 1.00 91.56 85 SER A C 1
ATOM 673 O O . SER A 1 85 ? 11.260 -13.297 2.951 1.00 91.56 85 SER A O 1
ATOM 675 N N . ILE A 1 86 ? 13.444 -13.813 2.823 1.00 93.38 86 ILE A N 1
ATOM 676 C CA . ILE A 1 86 ? 13.355 -15.009 3.675 1.00 93.38 86 ILE A CA 1
ATOM 677 C C . ILE A 1 86 ? 12.830 -14.631 5.068 1.00 93.38 86 ILE A C 1
ATOM 679 O O . ILE A 1 86 ? 11.936 -15.289 5.604 1.00 93.38 86 ILE A O 1
ATOM 683 N N . THR A 1 87 ? 13.320 -13.527 5.638 1.00 93.38 87 THR A N 1
ATOM 684 C CA . THR A 1 87 ? 12.863 -13.027 6.945 1.00 93.38 87 THR A CA 1
ATOM 685 C C . THR A 1 87 ? 11.381 -12.634 6.918 1.00 93.38 87 THR A C 1
ATOM 687 O O . THR A 1 87 ? 10.630 -12.959 7.833 1.00 93.38 87 THR A O 1
ATOM 690 N N . VAL A 1 88 ? 10.919 -11.978 5.852 1.00 94.25 88 VAL A N 1
ATOM 691 C CA . VAL A 1 88 ? 9.513 -11.566 5.717 1.00 94.25 88 VAL A CA 1
ATOM 692 C C . VAL A 1 88 ? 8.588 -12.768 5.496 1.00 94.25 88 VAL A C 1
ATOM 694 O O . VAL A 1 88 ? 7.546 -12.859 6.146 1.00 94.25 88 VAL A O 1
ATOM 697 N N . VAL A 1 89 ? 8.973 -13.721 4.637 1.00 94.88 89 VAL A N 1
ATOM 698 C CA . VAL A 1 89 ? 8.221 -14.971 4.422 1.00 94.88 89 VAL A CA 1
ATOM 699 C C . VAL A 1 89 ? 8.089 -15.750 5.728 1.00 94.88 89 VAL A C 1
ATOM 701 O O . VAL A 1 89 ? 6.993 -16.186 6.077 1.00 94.88 89 VAL A O 1
ATOM 704 N N . THR A 1 90 ? 9.187 -15.909 6.471 1.00 95.38 90 THR A N 1
ATOM 705 C CA . THR A 1 90 ? 9.177 -16.641 7.746 1.00 95.38 90 THR A CA 1
ATOM 706 C C . THR A 1 90 ? 8.326 -15.927 8.795 1.00 95.38 90 THR A C 1
ATOM 708 O O . THR A 1 90 ? 7.530 -16.580 9.465 1.00 95.38 90 THR A O 1
ATOM 711 N N . LEU A 1 91 ? 8.394 -14.594 8.886 1.00 95.69 91 LEU A N 1
ATOM 712 C CA . LEU A 1 91 ? 7.549 -13.801 9.781 1.00 95.69 91 LEU A CA 1
ATOM 713 C C . LEU A 1 91 ? 6.053 -13.977 9.476 1.00 95.69 91 LEU A C 1
ATOM 715 O O . LEU A 1 91 ? 5.278 -14.305 10.378 1.00 95.69 91 LEU A O 1
ATOM 719 N N . PHE A 1 92 ? 5.635 -13.797 8.218 1.00 95.31 92 PHE A N 1
ATOM 720 C CA . PHE A 1 92 ? 4.233 -13.991 7.834 1.00 95.31 92 PHE A CA 1
ATOM 721 C C . PHE A 1 92 ? 3.787 -15.446 7.987 1.00 95.31 92 PHE A C 1
ATOM 723 O O . PHE A 1 92 ? 2.665 -15.691 8.430 1.00 95.31 92 PHE A O 1
ATOM 730 N N . GLY A 1 93 ? 4.671 -16.406 7.701 1.00 96.44 93 GLY A N 1
ATOM 731 C CA . GLY A 1 93 ? 4.433 -17.827 7.941 1.00 96.44 93 GLY A CA 1
ATOM 732 C C . GLY A 1 93 ? 4.178 -18.134 9.419 1.00 96.44 93 GLY A C 1
ATOM 733 O O . GLY A 1 93 ? 3.212 -18.822 9.744 1.00 96.44 93 GLY A O 1
ATOM 734 N N . CYS A 1 94 ? 4.969 -17.558 10.328 1.00 96.12 94 CYS A N 1
ATOM 735 C CA . CYS A 1 94 ? 4.763 -17.680 11.772 1.00 96.12 94 CYS A CA 1
ATOM 736 C C . CYS A 1 94 ? 3.423 -17.077 12.214 1.00 96.12 94 CYS A C 1
ATOM 738 O O . CYS A 1 94 ? 2.688 -17.707 12.973 1.00 96.12 94 CYS A O 1
ATOM 740 N N . VAL A 1 95 ? 3.065 -15.886 11.720 1.00 94.00 95 VAL A N 1
ATOM 741 C CA . VAL A 1 95 ? 1.764 -15.259 12.021 1.00 94.00 95 VAL A CA 1
ATOM 742 C C . VAL A 1 95 ? 0.609 -16.118 11.503 1.00 94.00 95 VAL A C 1
ATOM 744 O O . VAL A 1 95 ? -0.352 -16.354 12.235 1.00 94.00 95 VAL A O 1
ATOM 747 N N . ALA A 1 96 ? 0.711 -16.645 10.280 1.00 95.38 96 ALA A N 1
ATOM 748 C CA . ALA A 1 96 ? -0.279 -17.557 9.713 1.00 95.38 96 ALA A CA 1
ATOM 749 C C . ALA A 1 96 ? -0.428 -18.832 10.550 1.00 95.38 96 ALA A C 1
ATOM 751 O O . ALA A 1 96 ? -1.547 -19.236 10.870 1.00 95.38 96 ALA A O 1
ATOM 752 N N . LEU A 1 97 ? 0.686 -19.418 10.987 1.00 95.88 97 LEU A N 1
ATOM 753 C CA . LEU A 1 97 ? 0.688 -20.574 11.874 1.00 95.88 97 LEU A CA 1
ATOM 754 C C . LEU A 1 97 ? 0.023 -20.255 13.223 1.00 95.88 97 LEU A C 1
ATOM 756 O O . LEU A 1 97 ? -0.819 -21.026 13.682 1.00 95.88 97 LEU A O 1
ATOM 760 N N . PHE A 1 98 ? 0.304 -19.095 13.825 1.00 93.69 98 PHE A N 1
ATOM 761 C CA . PH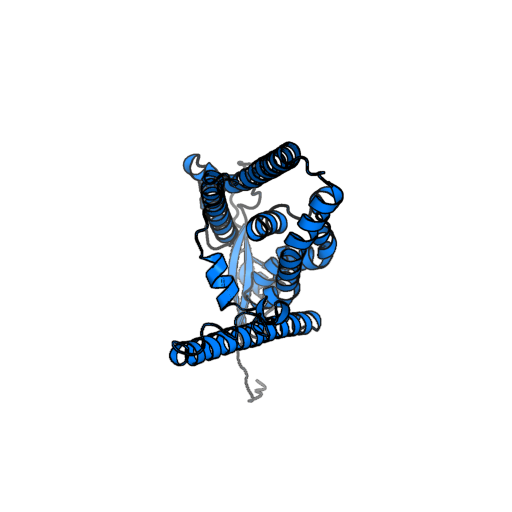E A 1 98 ? -0.384 -18.654 15.042 1.00 93.69 98 PHE A CA 1
ATOM 762 C C . PHE A 1 98 ? -1.892 -18.475 14.839 1.00 93.69 98 PHE A C 1
ATOM 764 O O . PHE A 1 98 ? -2.669 -18.885 15.704 1.00 93.69 98 PHE A O 1
ATOM 771 N N . MET A 1 99 ? -2.326 -17.922 13.702 1.00 94.94 99 MET A N 1
ATOM 772 C CA . MET A 1 99 ? -3.750 -17.803 13.369 1.00 94.94 99 MET A CA 1
ATOM 773 C C . MET A 1 99 ? -4.418 -19.176 13.237 1.00 94.94 99 MET A C 1
ATOM 775 O O . MET A 1 99 ? -5.518 -19.376 13.760 1.00 94.94 99 MET A O 1
ATOM 779 N N . VAL A 1 100 ? -3.753 -20.147 12.601 1.00 95.38 100 VAL A N 1
ATOM 780 C CA . VAL A 1 100 ? -4.256 -21.525 12.482 1.00 95.38 100 VAL A CA 1
ATOM 781 C C . VAL A 1 100 ? -4.376 -22.176 13.861 1.00 95.38 100 VAL A C 1
ATOM 783 O O . VAL A 1 100 ? -5.452 -22.660 14.212 1.00 95.38 100 VAL A O 1
ATOM 786 N N . LEU A 1 101 ? -3.323 -22.120 14.683 1.00 94.56 101 LEU A N 1
ATOM 787 C CA . LEU A 1 101 ? -3.331 -22.680 16.040 1.00 94.56 101 LEU A CA 1
ATOM 788 C C . LEU A 1 101 ? -4.404 -22.030 16.929 1.00 94.56 101 LEU A C 1
ATOM 790 O O . LEU A 1 101 ? -5.130 -22.726 17.640 1.00 94.56 101 LEU A O 1
ATOM 794 N N . SER A 1 102 ? -4.550 -20.705 16.855 1.00 94.00 102 SER A N 1
ATOM 795 C CA . SER A 1 102 ? -5.574 -19.950 17.587 1.00 94.00 102 SER A CA 1
ATOM 796 C C . SER A 1 102 ? -6.992 -20.324 17.147 1.00 94.00 102 SER A C 1
ATOM 798 O O . SER A 1 102 ? -7.884 -20.502 17.981 1.00 94.00 102 SER A O 1
ATOM 800 N N . THR A 1 103 ? -7.198 -20.514 15.842 1.00 93.50 103 THR A N 1
ATOM 801 C CA . THR A 1 103 ? -8.492 -20.927 15.286 1.00 93.50 103 THR A CA 1
ATOM 802 C C . THR A 1 103 ? -8.839 -22.357 15.704 1.00 93.50 103 THR A C 1
ATOM 804 O O . THR A 1 103 ? -9.961 -22.599 16.149 1.00 93.50 103 THR A O 1
ATOM 807 N N . ILE A 1 104 ? -7.880 -23.292 15.660 1.00 93.00 104 ILE A N 1
ATOM 808 C CA . ILE A 1 104 ? -8.066 -24.671 16.148 1.00 93.00 104 ILE A CA 1
ATOM 809 C C . ILE A 1 104 ? -8.430 -24.668 17.639 1.00 93.00 104 ILE A C 1
ATOM 811 O O . ILE A 1 104 ? -9.382 -25.340 18.035 1.00 93.00 104 ILE A O 1
ATOM 815 N N . TYR A 1 105 ? -7.732 -23.880 18.463 1.00 90.56 105 TYR A N 1
ATOM 816 C CA . TYR A 1 105 ? -8.023 -23.756 19.895 1.00 90.56 105 TYR A CA 1
ATOM 817 C C . TYR A 1 105 ? -9.441 -23.225 20.173 1.00 90.56 105 TYR A C 1
ATOM 819 O O . TYR A 1 105 ? -10.149 -23.759 21.033 1.00 90.56 105 TYR A O 1
ATOM 827 N N . ASP A 1 106 ? -9.883 -22.192 19.448 1.00 89.19 106 ASP A N 1
ATOM 828 C CA . ASP A 1 106 ? -11.236 -21.635 19.589 1.00 89.19 106 ASP A CA 1
ATOM 829 C C . ASP A 1 106 ? -12.313 -22.641 19.148 1.00 89.19 106 ASP A C 1
ATOM 831 O O . ASP A 1 106 ? -13.291 -22.860 19.869 1.00 89.19 106 ASP A O 1
ATOM 835 N N . LEU A 1 107 ? -12.111 -23.324 18.015 1.00 88.31 107 LEU A N 1
ATOM 836 C CA . LEU A 1 107 ? -13.032 -24.354 17.526 1.00 88.31 107 LEU A CA 1
ATOM 837 C C . LEU A 1 107 ? -13.112 -25.554 18.475 1.00 88.31 107 LEU A C 1
ATOM 839 O O . LEU A 1 107 ? -14.213 -25.999 18.798 1.00 88.31 107 LEU A O 1
ATOM 843 N N . TYR A 1 108 ? -11.977 -26.029 18.992 1.00 88.19 108 TYR A N 1
ATOM 844 C CA . TYR A 1 108 ? -11.920 -27.124 19.962 1.00 88.19 108 TYR A CA 1
ATOM 845 C C . TYR A 1 108 ? -12.674 -26.783 21.253 1.00 88.19 108 TYR A C 1
ATOM 847 O O . TYR A 1 108 ? -13.518 -27.553 21.720 1.00 88.19 108 TYR A O 1
ATOM 855 N N . ASN A 1 109 ? -12.445 -25.585 21.801 1.00 84.12 109 ASN A N 1
ATOM 856 C CA . ASN A 1 109 ? -13.150 -25.126 22.996 1.00 84.12 109 ASN A CA 1
ATOM 857 C C . ASN A 1 109 ? -14.659 -24.988 22.774 1.00 84.12 109 ASN A C 1
ATOM 859 O O . ASN A 1 109 ? -15.440 -25.314 23.672 1.00 84.12 109 ASN A O 1
ATOM 863 N N . ARG A 1 110 ? -15.088 -24.516 21.599 1.00 81.31 110 ARG A N 1
ATOM 864 C CA . ARG A 1 110 ? -16.513 -24.443 21.242 1.00 81.31 110 ARG A CA 1
ATOM 865 C C . ARG A 1 110 ? -17.124 -25.829 21.068 1.00 81.31 110 ARG A C 1
ATOM 867 O O . ARG A 1 110 ? -18.200 -26.071 21.609 1.00 81.31 110 ARG A O 1
ATOM 874 N N . PHE A 1 111 ? -16.432 -26.746 20.396 1.00 83.38 111 PHE A N 1
ATOM 875 C CA . PHE A 1 111 ? -16.889 -28.121 20.202 1.00 83.38 111 PHE A CA 1
ATOM 876 C C . PHE A 1 111 ? -17.079 -28.848 21.540 1.00 83.38 111 PHE A C 1
ATOM 878 O O . PHE A 1 111 ? -18.155 -29.380 21.804 1.00 83.38 111 PHE A O 1
ATOM 885 N N . ILE A 1 112 ? -16.104 -28.768 22.453 1.00 77.31 112 ILE A N 1
ATOM 886 C CA . ILE A 1 112 ? -16.222 -29.362 23.796 1.00 77.31 112 ILE A CA 1
ATOM 887 C C . ILE A 1 112 ? -17.375 -28.754 24.596 1.00 77.31 112 ILE A C 1
ATOM 889 O O . ILE A 1 112 ? -18.066 -29.475 25.322 1.00 77.31 112 ILE A O 1
ATOM 893 N N . ARG A 1 113 ? -17.604 -27.439 24.492 1.00 70.38 113 ARG A N 1
ATOM 894 C CA . ARG A 1 113 ? -18.757 -26.794 25.143 1.00 70.38 113 ARG A CA 1
ATOM 895 C C . ARG A 1 113 ? -20.073 -27.301 24.576 1.00 70.38 113 ARG A C 1
ATOM 897 O O . ARG A 1 113 ? -20.961 -27.615 25.362 1.00 70.38 113 ARG A O 1
ATOM 904 N N . ASN A 1 114 ? -20.173 -27.436 23.257 1.00 66.19 114 ASN A N 1
ATOM 905 C CA . ASN A 1 114 ? -21.369 -27.950 22.595 1.00 66.19 114 ASN A CA 1
ATOM 906 C C . ASN A 1 114 ? -21.626 -29.425 22.960 1.00 66.19 114 ASN A C 1
ATOM 908 O O . ASN A 1 114 ? -22.752 -29.771 23.306 1.00 66.19 114 ASN A O 1
ATOM 912 N N . CYS A 1 115 ? -20.591 -30.273 23.028 1.00 62.78 115 CYS A N 1
ATOM 913 C CA . CYS A 1 115 ? -20.719 -31.659 23.503 1.00 62.78 115 CYS A CA 1
ATOM 914 C C . CYS A 1 115 ? -21.115 -31.752 24.985 1.00 62.78 115 CYS A C 1
ATOM 916 O O . CYS A 1 115 ? -21.896 -32.622 25.363 1.00 62.78 115 CYS A O 1
ATOM 918 N N . LYS A 1 116 ? -20.620 -30.845 25.842 1.00 58.97 116 LYS A N 1
ATOM 919 C CA . LYS A 1 116 ? -21.064 -30.761 27.244 1.00 58.97 116 LYS A CA 1
ATOM 920 C C . LYS A 1 116 ? -22.481 -30.194 27.378 1.00 58.97 116 LYS A C 1
ATOM 922 O O . LYS A 1 116 ? -23.155 -30.556 28.334 1.00 58.97 116 LYS A O 1
ATOM 927 N N . SER A 1 117 ? -22.942 -29.356 26.444 1.00 52.16 117 SER A N 1
ATOM 928 C CA . SER A 1 117 ? -24.300 -28.790 26.438 1.00 52.16 117 SER A CA 1
ATOM 929 C C . SER A 1 117 ? -25.378 -29.861 26.264 1.00 52.16 117 SER A C 1
ATOM 931 O O . SER A 1 117 ? -26.433 -29.751 26.878 1.00 52.16 117 SER A O 1
ATOM 933 N N . LEU A 1 118 ? -25.099 -30.929 25.507 1.00 53.94 118 LEU A N 1
ATOM 934 C CA . LEU A 1 118 ? -26.039 -32.044 25.323 1.00 53.94 118 LEU A CA 1
ATOM 935 C C . LEU A 1 118 ? -26.262 -32.871 26.608 1.00 53.94 118 LEU A C 1
ATOM 937 O O . LEU A 1 118 ? -27.250 -33.584 26.716 1.00 53.94 118 LEU A O 1
ATOM 941 N N . LYS A 1 119 ? -25.362 -32.767 27.596 1.00 48.34 119 LYS A N 1
ATOM 942 C CA . LYS A 1 119 ? -25.395 -33.521 28.865 1.00 48.34 119 LYS A CA 1
ATOM 943 C C . LYS A 1 119 ? -25.887 -32.684 30.062 1.00 48.34 119 LYS A C 1
ATOM 945 O O . LYS A 1 119 ? -25.725 -33.102 31.204 1.00 48.34 119 LYS A O 1
ATOM 950 N N . ARG A 1 120 ? -26.410 -31.471 29.820 1.00 49.75 120 ARG A N 1
ATOM 951 C CA . ARG A 1 120 ? -26.540 -30.390 30.821 1.00 49.75 120 ARG A CA 1
ATOM 952 C C . ARG A 1 120 ? -27.965 -29.862 31.013 1.00 49.75 120 ARG A C 1
ATOM 954 O O . ARG A 1 120 ? -28.124 -28.669 31.244 1.00 49.75 120 ARG A O 1
ATOM 961 N N . TYR A 1 121 ? -28.979 -30.725 30.956 1.00 47.81 121 TYR A N 1
ATOM 962 C CA . TYR A 1 121 ? -30.291 -30.370 31.514 1.00 47.81 121 TYR A CA 1
ATOM 963 C C . TYR A 1 121 ? -30.323 -30.572 33.048 1.00 47.81 121 TYR A C 1
ATOM 965 O O . TYR A 1 121 ? -30.901 -29.751 33.748 1.00 47.81 121 TYR A O 1
ATOM 973 N N . ASP A 1 122 ? -29.554 -31.525 33.602 1.00 46.06 122 ASP A N 1
ATOM 974 C CA . ASP A 1 122 ? -29.614 -31.847 35.047 1.00 46.06 122 ASP A CA 1
ATOM 975 C C . ASP A 1 122 ? -28.550 -31.170 35.948 1.00 46.06 122 ASP A C 1
ATOM 977 O O . 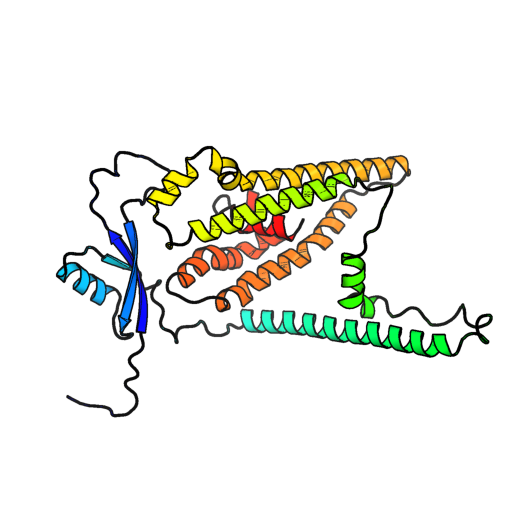ASP A 1 122 ? -28.656 -31.198 37.168 1.00 46.06 122 ASP A O 1
ATOM 981 N N . ILE A 1 123 ? -27.513 -30.518 35.397 1.00 52.06 123 ILE A N 1
ATOM 982 C CA . ILE A 1 123 ? -26.382 -29.916 36.164 1.00 52.06 123 ILE A CA 1
ATOM 983 C C . ILE A 1 123 ? -26.310 -28.383 35.958 1.00 52.06 123 ILE A C 1
ATOM 985 O O . ILE A 1 123 ? -25.247 -27.756 35.936 1.00 52.06 123 ILE A O 1
ATOM 989 N N . PHE A 1 124 ? -27.457 -27.737 35.742 1.00 50.88 124 PHE A N 1
ATOM 990 C CA . PHE A 1 124 ? -27.512 -26.308 35.409 1.00 50.88 124 PHE A CA 1
ATOM 991 C C . PHE A 1 124 ? -27.296 -25.379 36.624 1.00 50.88 124 PHE A C 1
ATOM 993 O O . PHE A 1 124 ? -26.769 -24.283 36.457 1.00 50.88 124 PHE A O 1
ATOM 1000 N N . LEU A 1 125 ? -27.578 -25.823 37.856 1.00 50.50 125 LEU A N 1
ATOM 1001 C CA . LEU A 1 125 ? -27.573 -24.933 39.030 1.00 50.50 125 LEU A CA 1
ATOM 1002 C C . LEU A 1 125 ? -26.238 -24.812 39.794 1.00 50.50 125 LEU A C 1
ATOM 1004 O O . LEU A 1 125 ? -26.044 -23.822 40.489 1.00 50.50 125 LEU A O 1
ATOM 1008 N N . LEU A 1 126 ? -25.284 -25.746 39.662 1.00 46.59 126 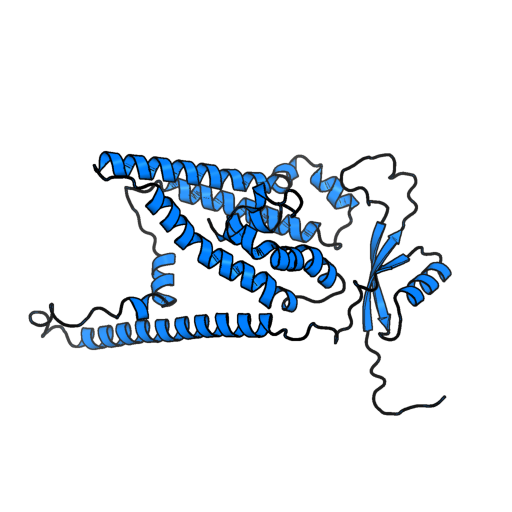LEU A N 1
ATOM 1009 C CA . LEU A 1 126 ? -24.101 -25.769 40.554 1.00 46.59 126 LEU A CA 1
ATOM 1010 C C . LEU A 1 126 ? -22.786 -25.256 39.933 1.00 46.59 126 LEU A C 1
ATOM 1012 O O . LEU A 1 126 ? -21.816 -25.013 40.645 1.00 46.59 126 LEU A O 1
ATOM 1016 N N . LYS A 1 127 ? -22.694 -25.091 38.606 1.00 41.22 127 LYS A N 1
ATOM 1017 C CA . LYS A 1 127 ? -21.405 -24.830 37.923 1.00 41.22 127 LYS A CA 1
ATOM 1018 C C . LYS A 1 127 ? -21.426 -23.583 37.042 1.00 41.22 127 LYS A C 1
ATOM 1020 O O . LYS A 1 127 ? -20.954 -23.609 35.906 1.00 41.22 127 LYS A O 1
ATOM 1025 N N . SER A 1 128 ? -21.992 -22.504 37.577 1.00 43.59 128 SER A N 1
ATOM 1026 C CA . SER A 1 128 ? -22.002 -21.175 36.953 1.00 43.59 128 SER A CA 1
ATOM 1027 C C . SER A 1 128 ? -20.757 -20.333 37.280 1.00 43.59 128 SER A C 1
ATOM 1029 O O . SER A 1 128 ? -20.620 -19.243 36.736 1.00 43.59 128 SER A O 1
ATOM 1031 N N . SER A 1 129 ? -19.844 -20.786 38.151 1.00 41.03 129 SER A N 1
ATOM 1032 C CA . SER A 1 129 ? -18.877 -19.861 38.774 1.00 41.03 129 SER A CA 1
ATOM 1033 C C . SER A 1 129 ? -17.384 -20.146 38.537 1.00 41.03 129 SER A C 1
ATOM 1035 O O . SER A 1 129 ? -16.574 -19.249 38.735 1.00 41.03 129 SER A O 1
ATOM 1037 N N . ILE A 1 130 ? -16.955 -21.326 38.072 1.00 47.84 130 ILE A N 1
ATOM 1038 C CA . ILE A 1 130 ? -15.517 -21.668 38.087 1.00 47.84 130 ILE A CA 1
ATOM 1039 C C . ILE A 1 130 ? -15.100 -22.334 36.757 1.00 47.84 130 ILE A C 1
ATOM 1041 O O . ILE A 1 130 ? -15.621 -23.390 36.410 1.00 47.84 130 ILE A O 1
ATOM 1045 N N . THR A 1 131 ? -14.176 -21.682 36.029 1.00 44.97 131 THR A N 1
ATOM 1046 C CA . THR A 1 131 ? -13.333 -22.170 34.899 1.00 44.97 131 THR A CA 1
ATOM 1047 C C . THR A 1 131 ? -13.955 -22.403 33.510 1.00 44.97 131 THR A C 1
ATOM 1049 O O . THR A 1 131 ? -13.931 -23.506 32.964 1.00 44.97 131 THR A O 1
ATOM 1052 N N . GLY A 1 132 ? -14.424 -21.338 32.846 1.00 54.56 132 GLY A N 1
ATOM 1053 C CA . GLY A 1 132 ? -14.933 -21.446 31.471 1.00 54.56 132 GLY A CA 1
ATOM 1054 C C . GLY A 1 132 ? -14.710 -20.248 30.550 1.00 54.56 132 GLY A C 1
ATOM 1055 O O . GLY A 1 132 ? -15.415 -20.144 29.550 1.00 54.56 132 GLY A O 1
ATOM 1056 N N . VAL A 1 133 ? -13.778 -19.336 30.819 1.00 60.62 133 VAL A N 1
ATOM 1057 C CA . VAL A 1 133 ? -13.424 -18.289 29.840 1.00 60.62 133 VAL A CA 1
ATOM 1058 C C . VAL A 1 133 ? -12.238 -18.820 29.029 1.00 60.62 133 VAL A C 1
ATOM 1060 O O . VAL A 1 133 ? -11.238 -19.193 29.639 1.00 60.62 133 VAL A O 1
ATOM 1063 N N . PRO A 1 134 ? -12.342 -18.971 27.692 1.00 67.00 134 PRO A N 1
ATOM 1064 C CA . PRO A 1 134 ? -11.181 -19.372 26.905 1.00 67.00 134 PRO A CA 1
ATOM 1065 C C . PRO A 1 134 ? -10.116 -18.280 27.052 1.00 67.00 134 PRO A C 1
ATOM 1067 O O . PRO A 1 134 ? -10.468 -17.101 27.119 1.00 67.00 134 PRO A O 1
ATOM 1070 N N . ASN A 1 135 ? -8.837 -18.659 27.130 1.00 80.00 135 ASN A N 1
ATOM 1071 C CA . ASN A 1 135 ? -7.755 -17.687 27.295 1.00 80.00 135 ASN A CA 1
ATOM 1072 C C . ASN A 1 135 ? -7.864 -16.623 26.199 1.00 80.00 135 ASN A C 1
ATOM 1074 O O . ASN A 1 135 ? -7.772 -16.948 25.014 1.00 80.00 135 ASN A O 1
ATOM 1078 N N . TRP A 1 136 ? -8.092 -15.367 26.597 1.00 81.38 136 TRP A N 1
ATOM 1079 C CA . TRP A 1 136 ? -8.425 -14.294 25.660 1.00 81.38 136 TRP A CA 1
ATOM 1080 C C . TRP A 1 136 ? -7.324 -14.124 24.610 1.00 81.38 136 TRP A C 1
ATOM 1082 O O . TRP A 1 136 ? -7.640 -14.082 23.429 1.00 81.38 136 TRP A O 1
ATOM 1092 N N . ILE A 1 137 ? -6.053 -14.196 25.028 1.00 83.44 137 ILE A N 1
ATOM 1093 C CA . ILE A 1 137 ? -4.861 -14.128 24.165 1.00 83.44 137 ILE A CA 1
ATOM 1094 C C . ILE A 1 137 ? -4.882 -15.219 23.089 1.00 83.44 137 ILE A C 1
ATOM 1096 O O . ILE A 1 137 ? -4.730 -14.926 21.907 1.00 83.44 137 ILE A O 1
ATOM 1100 N N . LEU A 1 138 ? -5.123 -16.475 23.482 1.00 82.81 138 LEU A N 1
ATOM 1101 C CA . LEU A 1 138 ? -5.151 -17.611 22.553 1.00 82.81 138 LEU A CA 1
ATOM 1102 C C . LEU A 1 138 ? -6.365 -17.573 21.617 1.00 82.81 138 LEU A C 1
ATOM 1104 O O . LEU A 1 138 ? -6.366 -18.261 20.603 1.00 82.81 138 LEU A O 1
ATOM 1108 N N . SER A 1 139 ? -7.397 -16.795 21.947 1.00 84.31 139 SER A N 1
ATOM 1109 C CA . SER A 1 139 ? -8.595 -16.606 21.125 1.00 84.31 139 SER A CA 1
ATOM 1110 C C . SER A 1 139 ? -8.526 -15.350 20.246 1.00 84.31 139 SER A C 1
ATOM 1112 O O . SER A 1 139 ? -9.308 -15.250 19.301 1.00 84.31 139 SER A O 1
ATOM 1114 N N . SER A 1 140 ? -7.622 -14.404 20.527 1.00 87.06 140 SER A N 1
ATOM 1115 C CA . SER A 1 140 ? -7.528 -13.118 19.821 1.00 87.06 140 SER A CA 1
ATOM 1116 C C . SER A 1 140 ? -7.149 -13.250 18.345 1.00 87.06 140 SER A C 1
ATOM 1118 O O . SER A 1 140 ? -7.568 -12.421 17.546 1.00 87.06 140 SER A O 1
ATOM 1120 N N . PHE A 1 141 ? -6.404 -14.292 17.965 1.00 90.25 141 PHE A N 1
ATOM 1121 C CA . PHE A 1 141 ? -5.975 -14.537 16.580 1.00 90.25 141 PHE A CA 1
ATOM 1122 C C . PHE A 1 141 ? -6.870 -15.545 15.833 1.00 90.25 141 PHE A C 1
ATOM 1124 O O . PHE A 1 141 ? -6.532 -15.974 14.732 1.00 90.25 141 PHE A O 1
ATOM 1131 N N . SER A 1 142 ? -8.019 -15.925 16.410 1.00 92.56 142 SER A N 1
ATOM 1132 C CA . SER A 1 142 ? -8.954 -16.867 15.786 1.00 92.56 142 SER A CA 1
ATOM 1133 C C . SER A 1 142 ? -9.652 -16.201 14.606 1.00 92.56 142 SER A C 1
ATOM 1135 O O . SER A 1 142 ? -10.456 -15.280 14.781 1.00 92.56 142 SER A O 1
ATOM 1137 N N . VAL A 1 143 ? -9.392 -16.710 13.401 1.00 92.75 143 VAL A N 1
ATOM 1138 C CA . VAL A 1 143 ? -10.007 -16.220 12.160 1.00 92.75 143 VAL A CA 1
ATOM 1139 C C . VAL A 1 143 ? -11.522 -16.401 12.211 1.00 92.75 143 VAL A C 1
ATOM 1141 O O . VAL A 1 143 ? -12.263 -15.517 11.797 1.00 92.75 143 VAL A O 1
ATOM 1144 N N . TYR A 1 144 ? -12.003 -17.503 12.794 1.00 89.75 144 TYR A N 1
ATOM 1145 C CA . TYR A 1 144 ? -13.437 -17.767 12.921 1.00 89.75 144 TYR A CA 1
ATOM 1146 C C . TYR A 1 144 ? -14.142 -16.750 13.830 1.00 89.75 144 TYR A C 1
ATOM 1148 O O . TYR A 1 144 ? -15.187 -16.205 13.469 1.00 89.75 144 TYR A O 1
ATOM 1156 N N . LYS A 1 145 ? -13.574 -16.469 15.011 1.00 88.75 145 LYS A N 1
ATOM 1157 C CA . LYS A 1 145 ? -14.154 -15.506 15.957 1.00 88.75 145 LYS A CA 1
ATOM 1158 C C . LYS A 1 145 ? -14.140 -14.093 15.384 1.00 88.75 145 LYS A C 1
ATOM 1160 O O . LYS A 1 145 ? -15.184 -13.444 15.387 1.00 88.75 145 LYS A O 1
ATOM 1165 N N . ASN A 1 146 ? -12.983 -13.655 14.890 1.00 92.12 146 ASN A N 1
ATOM 1166 C CA . ASN A 1 146 ? -12.817 -12.322 14.318 1.00 92.12 146 ASN A CA 1
ATOM 1167 C C . ASN A 1 146 ? -13.664 -12.159 13.053 1.00 92.12 146 ASN A C 1
ATOM 1169 O O . ASN A 1 146 ? -14.292 -11.125 12.882 1.00 92.12 146 ASN A O 1
ATOM 1173 N N . GLY A 1 147 ? -13.770 -13.196 12.216 1.00 91.44 147 GLY A N 1
ATOM 1174 C CA . GLY A 1 147 ? -14.637 -13.201 11.039 1.00 91.44 147 GLY A CA 1
ATOM 1175 C C . GLY A 1 147 ? -16.116 -13.080 11.404 1.00 91.44 147 GLY A C 1
ATOM 1176 O O . GLY A 1 147 ? -16.818 -12.243 10.847 1.00 91.44 147 GLY A O 1
ATOM 1177 N N . LYS A 1 148 ? -16.596 -13.843 12.397 1.00 90.50 148 LYS A N 1
ATOM 1178 C CA . LYS A 1 148 ? -17.979 -13.703 12.882 1.00 90.50 148 LYS A CA 1
ATOM 1179 C C . LYS A 1 148 ? -18.259 -12.293 13.405 1.00 90.50 148 LYS A C 1
ATOM 1181 O O . LYS A 1 148 ? -19.358 -11.793 13.206 1.00 90.50 148 LYS A O 1
ATOM 1186 N N . GLU A 1 149 ? -17.300 -11.681 14.093 1.00 88.94 149 GLU A N 1
ATOM 1187 C CA . GLU A 1 149 ? -17.429 -10.307 14.579 1.00 88.94 149 GLU A CA 1
ATOM 1188 C C . GLU A 1 149 ? -17.367 -9.273 13.447 1.00 88.94 149 GLU A C 1
ATOM 1190 O O . GLU A 1 149 ? -18.142 -8.323 13.472 1.00 88.94 149 GLU A O 1
ATOM 1195 N N . LEU A 1 150 ? -16.522 -9.491 12.438 1.00 89.81 150 LEU A N 1
ATOM 1196 C CA . LEU A 1 150 ? -16.386 -8.628 11.264 1.00 89.81 150 LEU A CA 1
ATOM 1197 C C . LEU A 1 150 ? -17.671 -8.580 10.427 1.00 89.81 150 LEU A C 1
ATOM 1199 O O . LEU A 1 150 ? -18.052 -7.515 9.954 1.00 89.81 150 LEU A O 1
ATOM 1203 N N . PHE A 1 151 ? -18.349 -9.719 10.268 1.00 90.50 151 PHE A N 1
ATOM 1204 C CA . PHE A 1 151 ? -19.619 -9.810 9.538 1.00 90.50 151 PHE A CA 1
ATOM 1205 C C . PHE A 1 151 ? -20.855 -9.592 10.425 1.00 90.50 151 PHE A C 1
ATOM 1207 O O . PHE A 1 151 ? -21.983 -9.672 9.939 1.00 90.50 151 PHE A O 1
ATOM 1214 N N . ALA A 1 152 ? -20.678 -9.338 11.726 1.00 89.69 152 ALA A N 1
ATOM 1215 C CA . ALA A 1 152 ? -21.798 -9.062 12.612 1.00 89.69 152 ALA A CA 1
ATOM 1216 C C . ALA A 1 152 ? -22.296 -7.628 12.409 1.00 89.69 152 ALA A C 1
ATOM 1218 O O . ALA A 1 152 ? -21.570 -6.665 12.643 1.00 89.69 152 ALA A O 1
ATOM 1219 N N . ILE A 1 153 ? -23.574 -7.489 12.062 1.00 86.25 153 ILE A N 1
ATOM 1220 C CA . ILE A 1 153 ? -24.253 -6.195 12.042 1.00 86.25 153 ILE A CA 1
ATOM 1221 C C . ILE A 1 153 ? -24.636 -5.862 13.486 1.00 86.25 153 ILE A C 1
ATOM 1223 O O . ILE A 1 153 ? -25.490 -6.521 14.083 1.00 86.25 153 ILE A O 1
ATOM 1227 N N . LYS A 1 154 ? -23.959 -4.873 14.071 1.00 83.19 154 LYS A N 1
ATOM 1228 C CA . LYS A 1 154 ? -24.259 -4.346 15.405 1.00 83.19 154 LYS A CA 1
ATOM 1229 C C . LYS A 1 154 ? -24.823 -2.940 15.240 1.00 83.19 154 LYS A C 1
ATOM 1231 O O . LYS A 1 154 ? -24.190 -2.108 14.604 1.00 83.19 154 LYS A O 1
ATOM 1236 N N . HIS A 1 155 ? -25.983 -2.686 15.833 1.00 80.75 155 HIS A N 1
ATOM 1237 C CA . HIS A 1 155 ? -26.539 -1.341 15.929 1.00 80.75 155 HIS A CA 1
ATOM 1238 C C . HIS A 1 155 ? -26.120 -0.724 17.257 1.00 80.75 155 HIS A C 1
ATOM 1240 O O . HIS A 1 155 ? -26.306 -1.330 18.316 1.00 80.75 155 HIS A O 1
ATOM 1246 N N . ASN A 1 156 ? -25.545 0.471 17.195 1.00 81.56 156 ASN A N 1
ATOM 1247 C CA . ASN A 1 156 ? -25.160 1.242 18.363 1.00 81.56 156 ASN A CA 1
ATOM 1248 C C . ASN A 1 156 ? -25.782 2.631 18.240 1.00 81.56 156 ASN A C 1
ATOM 1250 O O . ASN A 1 156 ? -25.497 3.362 17.297 1.00 81.56 156 ASN A O 1
ATOM 1254 N N . SER A 1 157 ? -26.619 3.007 19.206 1.00 81.25 157 SER A N 1
ATOM 1255 C CA . SER A 1 157 ? -27.278 4.318 19.229 1.00 81.25 157 SER A CA 1
ATOM 1256 C C . SER A 1 157 ? -26.297 5.488 19.355 1.00 81.25 157 SER A C 1
ATOM 1258 O O . SER A 1 157 ? -26.674 6.632 19.130 1.00 81.25 157 SER A O 1
ATOM 1260 N N . GLU A 1 158 ? -25.048 5.213 19.742 1.00 82.88 158 GLU A N 1
ATOM 1261 C CA . GLU A 1 158 ? -23.967 6.196 19.835 1.00 82.88 158 GLU A CA 1
ATOM 1262 C C . GLU A 1 158 ? -23.133 6.294 18.546 1.00 82.88 158 GLU A C 1
ATOM 1264 O O . GLU A 1 158 ? -22.058 6.883 18.564 1.00 82.88 158 GLU A O 1
ATOM 1269 N N . GLU A 1 159 ? -23.571 5.700 17.433 1.00 86.31 159 GLU A N 1
ATOM 1270 C CA . GLU A 1 159 ? -22.867 5.746 16.149 1.00 86.31 159 GLU A CA 1
ATOM 1271 C C . GLU A 1 159 ? -23.713 6.428 15.070 1.00 86.31 159 GLU A C 1
ATOM 1273 O O . GLU A 1 159 ? -24.936 6.323 15.036 1.00 86.31 159 GLU A O 1
ATOM 1278 N N . ILE A 1 160 ? -23.047 7.140 14.158 1.00 89.31 160 ILE A N 1
ATOM 1279 C CA . ILE A 1 160 ? -23.707 7.821 13.040 1.00 89.31 160 ILE A CA 1
ATOM 1280 C C . ILE A 1 160 ? -23.716 6.870 11.838 1.00 89.31 160 ILE A C 1
ATOM 1282 O O . ILE A 1 160 ? -22.770 6.836 11.049 1.00 89.31 160 ILE A O 1
ATOM 1286 N N . GLU A 1 161 ? -24.788 6.089 11.705 1.00 89.19 161 GLU A N 1
ATOM 1287 C CA . GLU A 1 161 ? -24.865 4.979 10.744 1.00 89.19 161 GLU A CA 1
ATOM 1288 C C . GLU A 1 161 ? -24.685 5.411 9.278 1.00 89.19 161 GLU A C 1
ATOM 1290 O O . GLU A 1 161 ? -24.058 4.700 8.492 1.00 89.19 161 GLU A O 1
ATOM 1295 N N . CYS A 1 162 ? -25.153 6.605 8.894 1.00 91.19 162 CYS A N 1
ATOM 1296 C CA . CYS A 1 162 ? -25.017 7.093 7.517 1.00 91.19 162 CYS A CA 1
ATOM 1297 C C . CYS A 1 162 ? -23.553 7.300 7.083 1.00 91.19 162 CYS A C 1
ATOM 1299 O O . CYS A 1 162 ? -23.250 7.213 5.889 1.00 91.19 162 CYS A O 1
ATOM 1301 N N . LEU A 1 163 ? -22.626 7.500 8.031 1.00 91.75 163 LEU A N 1
ATOM 1302 C CA . LEU A 1 163 ? -21.200 7.629 7.726 1.00 91.75 163 LEU A CA 1
ATOM 1303 C C . LEU A 1 163 ? -20.619 6.321 7.184 1.00 91.75 163 LEU A C 1
ATOM 1305 O O . LEU A 1 163 ? -19.685 6.367 6.386 1.00 91.75 163 LEU A O 1
ATOM 1309 N N . TYR A 1 164 ? -21.175 5.164 7.564 1.00 89.69 164 TYR A N 1
ATOM 1310 C CA . TYR A 1 164 ? -20.758 3.879 7.004 1.00 89.69 164 TYR A CA 1
ATOM 1311 C C . TYR A 1 164 ? -21.051 3.807 5.503 1.00 89.69 164 TYR A C 1
ATOM 1313 O O . TYR A 1 164 ? -20.171 3.431 4.732 1.00 89.69 164 TYR A O 1
ATOM 1321 N N . GLY A 1 165 ? -22.236 4.252 5.073 1.00 91.81 165 GLY A N 1
ATOM 1322 C CA . GLY A 1 165 ? -22.582 4.335 3.651 1.00 91.81 165 GLY A CA 1
ATOM 1323 C C . GLY A 1 165 ? -21.665 5.290 2.884 1.00 91.81 165 GLY A C 1
ATOM 1324 O O . GLY A 1 165 ? -21.175 4.949 1.808 1.00 91.81 165 GLY A O 1
ATOM 1325 N N . LEU A 1 166 ? -21.358 6.451 3.475 1.00 92.44 166 LEU A N 1
ATOM 1326 C CA . LEU A 1 166 ? -20.445 7.428 2.874 1.00 92.44 166 LEU A CA 1
ATOM 1327 C C . LEU A 1 166 ? -19.030 6.861 2.680 1.00 92.44 166 LEU A C 1
ATOM 1329 O O . LEU A 1 166 ? -18.423 7.074 1.632 1.00 92.44 166 LEU A O 1
ATOM 1333 N N . ARG A 1 167 ? -18.526 6.094 3.659 1.00 90.56 167 ARG A N 1
ATOM 1334 C CA . ARG A 1 167 ? -17.237 5.393 3.537 1.00 90.56 167 ARG A CA 1
ATOM 1335 C C . ARG A 1 167 ? -17.245 4.402 2.388 1.00 90.56 167 ARG A C 1
ATOM 1337 O O . ARG A 1 167 ? -16.308 4.404 1.604 1.00 90.56 167 ARG A O 1
ATOM 1344 N N . VAL A 1 168 ? -18.291 3.583 2.271 1.00 91.62 168 VAL A N 1
ATOM 1345 C CA . VAL A 1 168 ? -18.387 2.582 1.198 1.00 91.62 168 VAL A CA 1
ATOM 1346 C C . VAL A 1 168 ? -18.358 3.256 -0.173 1.00 91.62 168 VAL A C 1
ATOM 1348 O O . VAL A 1 168 ? -17.597 2.834 -1.039 1.00 91.62 168 VAL A O 1
ATOM 1351 N N . LEU A 1 169 ? -19.119 4.338 -0.360 1.00 92.12 169 LEU A N 1
ATOM 1352 C CA . LEU A 1 169 ? -19.109 5.093 -1.616 1.00 92.12 169 LEU A CA 1
ATOM 1353 C C . LEU A 1 169 ? -17.722 5.676 -1.922 1.00 92.12 169 LEU A C 1
ATOM 1355 O O . LEU A 1 169 ? -17.242 5.541 -3.047 1.00 92.12 169 LEU A O 1
ATOM 1359 N N . ALA A 1 170 ? -17.052 6.259 -0.923 1.00 90.06 170 ALA A N 1
ATOM 1360 C CA . ALA A 1 170 ? -15.696 6.776 -1.086 1.00 90.06 170 ALA A CA 1
ATOM 1361 C C . ALA A 1 170 ? -14.691 5.660 -1.437 1.00 90.06 170 ALA A C 1
ATOM 1363 O O . ALA A 1 170 ? -13.904 5.827 -2.367 1.00 90.06 170 ALA A O 1
ATOM 1364 N N . MET A 1 171 ? -14.759 4.496 -0.774 1.00 88.31 171 MET A N 1
ATOM 1365 C CA . MET A 1 171 ? -13.917 3.330 -1.094 1.00 88.31 171 MET A CA 1
ATOM 1366 C C . MET A 1 171 ? -14.122 2.860 -2.536 1.00 88.31 171 MET A C 1
ATOM 1368 O O . MET A 1 171 ? -13.147 2.580 -3.228 1.00 88.31 171 MET A O 1
ATOM 1372 N N . VAL A 1 172 ? -15.369 2.800 -3.015 1.00 90.94 172 VAL A N 1
ATOM 1373 C CA . VAL A 1 172 ? -15.675 2.386 -4.394 1.00 90.94 172 VAL A CA 1
ATOM 1374 C C . VAL A 1 172 ? -15.023 3.325 -5.408 1.00 90.94 172 VAL A C 1
ATOM 1376 O O . VAL A 1 172 ? -14.378 2.850 -6.342 1.00 90.94 172 VAL A O 1
ATOM 1379 N N . VAL A 1 173 ? -15.133 4.644 -5.212 1.00 89.19 173 VAL A N 1
ATOM 1380 C CA . VAL A 1 173 ? -14.504 5.629 -6.109 1.00 89.19 173 VAL A CA 1
ATOM 1381 C C . VAL A 1 173 ? -12.983 5.473 -6.116 1.00 89.19 173 VAL A C 1
ATOM 1383 O O . VAL A 1 173 ? -12.385 5.464 -7.192 1.00 89.19 173 VAL A O 1
ATOM 1386 N N . ILE A 1 174 ? -12.360 5.272 -4.951 1.00 86.50 174 ILE A N 1
ATOM 1387 C CA . ILE A 1 174 ? -10.907 5.089 -4.849 1.00 86.50 174 ILE A CA 1
ATOM 1388 C C . ILE A 1 174 ? -10.448 3.797 -5.542 1.00 86.50 174 ILE A C 1
ATOM 1390 O O . ILE A 1 174 ? -9.483 3.818 -6.306 1.00 86.50 174 ILE A O 1
ATOM 1394 N N . VAL A 1 175 ? -11.149 2.676 -5.335 1.00 87.94 175 VAL A N 1
ATOM 1395 C CA . VAL A 1 175 ? -10.822 1.392 -5.982 1.00 87.94 175 VAL A CA 1
ATOM 1396 C C . VAL A 1 175 ? -10.942 1.496 -7.503 1.00 87.94 175 VAL A C 1
ATOM 1398 O O . VAL A 1 175 ? -10.062 1.017 -8.226 1.00 87.94 175 VAL A O 1
ATOM 1401 N N . ILE A 1 176 ? -11.994 2.155 -7.999 1.00 89.00 176 ILE A N 1
ATOM 1402 C CA . ILE A 1 176 ? -12.156 2.438 -9.429 1.00 89.00 176 ILE A CA 1
ATOM 1403 C C . ILE A 1 176 ? -10.978 3.290 -9.917 1.00 89.00 176 ILE A C 1
ATOM 1405 O O . ILE A 1 176 ? -10.284 2.883 -10.848 1.00 89.00 176 ILE A O 1
ATOM 1409 N N . GLY A 1 177 ? -10.697 4.415 -9.253 1.00 85.69 177 GLY A N 1
ATOM 1410 C CA . GLY A 1 177 ? -9.592 5.312 -9.595 1.00 85.69 177 GLY A CA 1
ATOM 1411 C C . GLY A 1 177 ? -8.244 4.592 -9.679 1.00 85.69 177 GLY A C 1
ATOM 1412 O O . GLY A 1 177 ? -7.549 4.709 -10.686 1.00 85.69 177 GLY A O 1
ATOM 1413 N N . HIS A 1 178 ? -7.904 3.765 -8.685 1.00 83.19 178 HIS A N 1
ATOM 1414 C CA . HIS A 1 178 ? -6.670 2.974 -8.684 1.00 83.19 178 HIS A CA 1
ATOM 1415 C C . HIS A 1 178 ? -6.608 1.931 -9.795 1.00 83.19 178 HIS A C 1
ATOM 1417 O O . HIS A 1 178 ? -5.551 1.741 -10.396 1.00 83.19 178 HIS A O 1
ATOM 1423 N N . THR A 1 179 ? -7.725 1.270 -10.091 1.00 85.12 179 THR A N 1
ATOM 1424 C CA . THR A 1 179 ? -7.782 0.288 -11.180 1.00 85.12 179 THR A CA 1
ATOM 1425 C C . THR A 1 179 ? -7.507 0.966 -12.520 1.00 85.12 179 THR A C 1
ATOM 1427 O O . THR A 1 179 ? -6.676 0.494 -13.297 1.00 85.12 179 THR A O 1
ATOM 1430 N N . PHE A 1 180 ? -8.149 2.111 -12.770 1.00 83.94 180 PHE A N 1
ATOM 1431 C CA . PHE A 1 180 ? -7.909 2.909 -13.970 1.00 83.94 180 PHE A CA 1
ATOM 1432 C C . PHE A 1 180 ? -6.475 3.434 -14.021 1.00 83.94 180 PHE A C 1
ATOM 1434 O O . PHE A 1 180 ? -5.842 3.334 -15.069 1.00 83.94 180 PHE A O 1
ATOM 1441 N N . LEU A 1 181 ? -5.938 3.911 -12.897 1.00 79.12 181 LEU A N 1
ATOM 1442 C CA . LEU A 1 181 ? -4.551 4.351 -12.784 1.00 79.12 181 LEU A CA 1
ATOM 1443 C C . LEU A 1 181 ? -3.603 3.238 -13.241 1.00 79.12 181 LEU A C 1
ATOM 1445 O O . LEU A 1 181 ? -2.863 3.420 -14.204 1.00 79.12 181 LEU A O 1
ATOM 1449 N N . VAL A 1 182 ? -3.677 2.057 -12.624 1.00 77.81 182 VAL A N 1
ATOM 1450 C CA . VAL A 1 182 ? -2.798 0.930 -12.969 1.00 77.81 182 VAL A CA 1
ATOM 1451 C C . VAL A 1 182 ? -2.921 0.575 -14.450 1.00 77.81 182 VAL A C 1
ATOM 1453 O O . VAL A 1 182 ? -1.902 0.480 -15.124 1.00 77.81 182 VAL A O 1
ATOM 1456 N N . VAL A 1 183 ? -4.141 0.448 -14.982 1.00 80.69 183 VAL A N 1
ATOM 1457 C CA . VAL A 1 183 ? -4.372 0.070 -16.388 1.00 80.69 183 VAL A CA 1
ATOM 1458 C C . VAL A 1 183 ? -3.860 1.124 -17.375 1.00 80.69 183 VAL A C 1
ATOM 1460 O O . VAL A 1 183 ? -3.320 0.756 -18.417 1.00 80.69 183 VAL A O 1
ATOM 1463 N N . HIS A 1 184 ? -4.024 2.414 -17.079 1.00 76.81 184 HIS A N 1
ATOM 1464 C CA . HIS A 1 184 ? -3.596 3.499 -17.966 1.00 76.81 184 HIS A CA 1
ATOM 1465 C C . HIS A 1 184 ? -2.095 3.781 -17.903 1.00 76.81 184 HIS A C 1
ATOM 1467 O O . HIS A 1 184 ? -1.536 4.225 -18.901 1.00 76.81 184 HIS A O 1
ATOM 1473 N N . PHE A 1 185 ? -1.439 3.490 -16.775 1.00 72.94 185 PHE A N 1
ATOM 1474 C CA . PHE A 1 185 ? 0.019 3.565 -16.657 1.00 72.94 185 PHE A CA 1
ATOM 1475 C C . PHE A 1 185 ? 0.741 2.361 -17.287 1.00 72.94 185 PHE A C 1
ATOM 1477 O O . PHE A 1 185 ? 1.959 2.403 -17.445 1.00 72.94 185 PHE A O 1
ATOM 1484 N N . GLN A 1 186 ? 0.022 1.301 -17.677 1.00 74.12 186 GLN A N 1
ATOM 1485 C CA . GLN A 1 186 ? 0.604 0.228 -18.480 1.00 74.12 186 GLN A CA 1
ATOM 1486 C C . GLN A 1 186 ? 0.619 0.595 -19.977 1.00 74.12 186 GLN A C 1
ATOM 1488 O O . GLN A 1 186 ? -0.360 1.138 -20.495 1.00 74.12 186 GLN A O 1
ATOM 1493 N N . PRO A 1 187 ? 1.657 0.196 -20.732 1.00 72.88 187 PRO A N 1
ATOM 1494 C CA . PRO A 1 187 ? 1.811 0.458 -22.167 1.00 72.88 187 PRO A CA 1
ATOM 1495 C C . PRO A 1 187 ? 0.949 -0.482 -23.024 1.00 72.88 187 PRO A C 1
ATOM 1497 O O . PRO A 1 187 ? 1.385 -1.012 -24.040 1.00 72.88 187 PRO A O 1
ATOM 1500 N N . ILE A 1 188 ? -0.270 -0.761 -22.571 1.00 76.31 188 ILE A N 1
ATOM 1501 C CA . ILE A 1 188 ? -1.214 -1.667 -23.234 1.00 76.31 188 ILE A CA 1
ATOM 1502 C C . ILE A 1 188 ? -2.177 -0.855 -24.118 1.00 76.31 188 ILE A C 1
ATOM 1504 O O . ILE A 1 188 ? -2.859 -1.402 -24.983 1.00 76.31 188 ILE A O 1
ATOM 1508 N N . ARG A 1 189 ? -2.245 0.470 -23.919 1.00 73.06 189 ARG A N 1
ATOM 1509 C CA . ARG A 1 189 ? -3.143 1.381 -24.635 1.00 73.06 189 ARG A CA 1
ATOM 1510 C C . ARG A 1 189 ? -2.357 2.449 -25.382 1.00 73.06 189 ARG A C 1
ATOM 1512 O O . ARG A 1 189 ? -1.287 2.864 -24.956 1.00 73.06 189 ARG A O 1
ATOM 1519 N N . ASN A 1 190 ? -2.936 2.923 -26.481 1.00 77.12 190 ASN A N 1
ATOM 1520 C CA . ASN A 1 190 ? -2.415 4.069 -27.213 1.00 77.12 190 ASN A CA 1
ATOM 1521 C C . ASN A 1 190 ? -2.442 5.313 -26.310 1.00 77.12 190 ASN A C 1
ATOM 1523 O O . ASN A 1 190 ? -3.518 5.728 -25.873 1.00 77.12 190 ASN A O 1
ATOM 1527 N N . GLU A 1 191 ? -1.279 5.917 -26.068 1.00 74.50 191 GLU A N 1
ATOM 1528 C CA . GLU A 1 191 ? -1.143 7.119 -25.238 1.00 74.50 191 GLU A CA 1
ATOM 1529 C C . GLU A 1 191 ? -2.031 8.268 -25.731 1.00 74.50 191 GLU A C 1
ATOM 1531 O O . GLU A 1 191 ? -2.623 8.968 -24.917 1.00 74.50 191 GLU A O 1
ATOM 1536 N N . TYR A 1 192 ? -2.230 8.409 -27.047 1.00 77.31 192 TYR A N 1
ATOM 1537 C CA . TYR A 1 192 ? -3.123 9.427 -27.611 1.00 77.31 192 TYR A CA 1
ATOM 1538 C C . TYR A 1 192 ? -4.583 9.217 -27.197 1.00 77.31 192 TYR A C 1
ATOM 1540 O O . TYR A 1 192 ? -5.304 10.169 -26.904 1.00 77.31 192 TYR A O 1
ATOM 1548 N N . PHE A 1 193 ? -5.030 7.959 -27.159 1.00 82.81 193 PHE A N 1
ATOM 15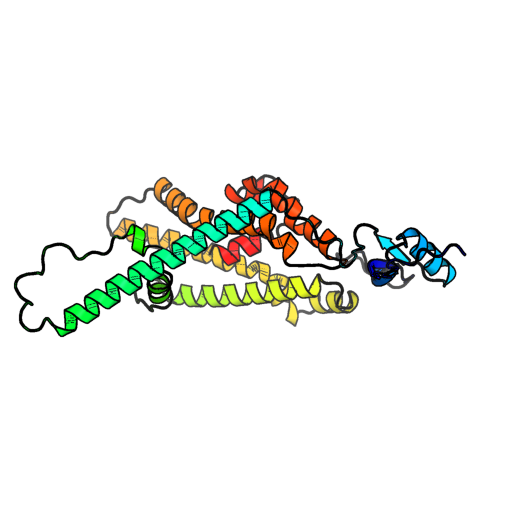49 C CA . PHE A 1 193 ? -6.377 7.638 -26.699 1.00 82.81 193 PHE A CA 1
ATOM 1550 C C . PHE A 1 193 ? -6.529 7.957 -25.212 1.00 82.81 193 PHE A C 1
ATOM 1552 O O . PHE A 1 193 ? -7.549 8.514 -24.817 1.00 82.81 193 PHE A O 1
ATOM 1559 N N . VAL A 1 194 ? -5.521 7.627 -24.399 1.00 82.94 194 VAL A N 1
ATOM 1560 C CA . VAL A 1 194 ? -5.529 7.928 -22.962 1.00 82.94 194 VAL A CA 1
ATOM 1561 C C . VAL A 1 194 ? -5.540 9.437 -22.729 1.00 82.94 194 VAL A C 1
ATOM 1563 O O . VAL A 1 194 ? -6.375 9.910 -21.963 1.00 82.94 194 VAL A O 1
ATOM 1566 N N . ASP A 1 195 ? -4.700 10.198 -23.436 1.00 80.75 195 ASP A N 1
ATOM 1567 C CA . ASP A 1 195 ? -4.687 11.661 -23.365 1.00 80.75 195 ASP A CA 1
ATOM 1568 C C . ASP A 1 195 ? -6.048 12.247 -23.755 1.00 80.75 195 ASP A C 1
ATOM 1570 O O . ASP A 1 195 ? -6.619 13.055 -23.025 1.00 80.75 195 ASP A O 1
ATOM 1574 N N . HIS A 1 196 ? -6.635 11.794 -24.863 1.00 84.94 196 HIS A N 1
ATOM 1575 C CA . HIS A 1 196 ? -7.968 12.245 -25.248 1.00 84.94 196 HIS A CA 1
ATOM 1576 C C . HIS A 1 196 ? -9.020 11.894 -24.183 1.00 84.94 196 HIS A C 1
ATOM 1578 O O . HIS A 1 196 ? -9.858 12.730 -23.851 1.00 84.94 196 HIS A O 1
ATOM 1584 N N . TRP A 1 197 ? -8.952 10.690 -23.610 1.00 87.00 197 TRP A N 1
ATOM 1585 C CA . TRP A 1 197 ? -9.878 10.206 -22.590 1.00 87.00 197 TRP A CA 1
ATOM 1586 C C . TRP A 1 197 ? -9.805 11.018 -21.288 1.00 87.00 197 TRP A C 1
ATOM 1588 O O . TRP A 1 197 ? -10.855 11.383 -20.759 1.00 87.00 197 TRP A O 1
ATOM 1598 N N . VAL A 1 198 ? -8.609 11.371 -20.793 1.00 86.94 198 VAL A N 1
ATOM 1599 C CA . VAL A 1 198 ? -8.468 12.149 -19.542 1.00 86.94 198 VAL A CA 1
ATOM 1600 C C . VAL A 1 198 ? -8.955 13.596 -19.673 1.00 86.94 198 VAL A C 1
ATOM 1602 O O . VAL A 1 198 ? -9.311 14.212 -18.672 1.00 86.94 198 VAL A O 1
ATOM 1605 N N . HIS A 1 199 ? -9.014 14.135 -20.895 1.00 86.69 199 HIS A N 1
ATOM 1606 C CA . HIS A 1 199 ? -9.507 15.491 -21.166 1.00 86.69 199 HIS A CA 1
ATOM 1607 C C . HIS A 1 199 ? -11.027 15.561 -21.401 1.00 86.69 199 HIS A C 1
ATOM 1609 O O . HIS A 1 199 ? -11.573 16.647 -21.604 1.00 86.69 199 HIS A O 1
ATOM 1615 N N . GLN A 1 200 ? -11.735 14.431 -21.377 1.00 89.00 200 GLN A N 1
ATOM 1616 C CA . GLN A 1 200 ? -13.190 14.403 -21.506 1.00 89.00 200 GLN A CA 1
ATOM 1617 C C . GLN A 1 200 ? -13.876 14.648 -20.156 1.00 89.00 200 GLN A C 1
ATOM 1619 O O . GLN A 1 200 ? -13.609 13.958 -19.172 1.00 89.00 200 GLN A O 1
ATOM 1624 N N . VAL A 1 201 ? -14.839 15.575 -20.126 1.00 91.88 201 VAL A N 1
ATOM 1625 C CA . VAL A 1 201 ? -15.558 15.975 -18.899 1.00 91.88 201 VAL A CA 1
ATOM 1626 C C . VAL A 1 201 ? -16.245 14.788 -18.216 1.00 91.88 201 VAL A C 1
ATOM 1628 O O . VAL A 1 201 ? -16.180 14.676 -16.993 1.00 91.88 201 VAL A O 1
ATOM 1631 N N . GLN A 1 202 ? -16.830 13.855 -18.980 1.00 92.69 202 GLN A N 1
ATOM 1632 C CA . GLN A 1 202 ? -17.475 12.661 -18.415 1.00 92.69 202 GLN A CA 1
ATOM 1633 C C . GLN A 1 202 ? -16.538 11.754 -17.602 1.00 92.69 202 GLN A C 1
ATOM 1635 O O . GLN A 1 202 ? -17.014 11.015 -16.743 1.00 92.69 202 GLN A O 1
ATOM 1640 N N . ASN A 1 203 ? -15.226 11.810 -17.843 1.00 90.38 203 ASN A N 1
ATOM 1641 C CA . ASN A 1 203 ? -14.242 10.958 -17.172 1.00 90.38 203 ASN A CA 1
ATOM 1642 C C . ASN A 1 203 ? -13.577 11.669 -15.986 1.00 90.38 203 ASN A C 1
ATOM 1644 O O . ASN A 1 203 ? -12.837 11.040 -15.229 1.00 90.38 203 ASN A O 1
ATOM 1648 N N . MET A 1 204 ? -13.852 12.966 -15.794 1.00 89.75 204 MET A N 1
ATOM 1649 C CA . MET A 1 204 ? -13.169 13.794 -14.800 1.00 89.75 204 MET A CA 1
ATOM 1650 C C . MET A 1 204 ? -13.343 13.256 -13.376 1.00 89.75 204 MET A C 1
ATOM 1652 O O . MET A 1 204 ? -12.411 13.338 -12.589 1.00 89.75 204 MET A O 1
ATOM 1656 N N . TRP A 1 205 ? -14.484 12.647 -13.046 1.00 87.38 205 TRP A N 1
ATOM 1657 C CA . TRP A 1 205 ? -14.704 12.052 -11.722 1.00 87.38 205 TRP A CA 1
ATOM 1658 C C . TRP A 1 205 ? -13.772 10.862 -11.426 1.00 87.38 205 TRP A C 1
ATOM 1660 O O . TRP A 1 205 ? -13.443 10.635 -10.267 1.00 87.38 205 TRP A O 1
ATOM 1670 N N . ILE A 1 206 ? -13.317 10.129 -12.452 1.00 87.88 206 ILE A N 1
ATOM 1671 C CA . ILE A 1 206 ? -12.321 9.051 -12.310 1.00 87.88 206 ILE A CA 1
ATOM 1672 C C . ILE A 1 206 ? -10.921 9.653 -12.241 1.00 87.88 206 ILE A C 1
ATOM 1674 O O . ILE A 1 206 ? -10.138 9.306 -11.360 1.00 87.88 206 ILE A O 1
ATOM 1678 N N . VAL A 1 207 ? -10.618 10.576 -13.162 1.00 84.50 207 VAL A N 1
ATOM 1679 C CA . VAL A 1 207 ? -9.319 11.270 -13.233 1.00 84.50 207 VAL A CA 1
ATOM 1680 C C . VAL A 1 207 ? -9.018 12.003 -11.926 1.00 84.50 207 VAL A C 1
ATOM 1682 O O . VAL A 1 207 ? -7.870 12.051 -11.498 1.00 84.50 207 VAL A O 1
ATOM 1685 N N . LYS A 1 208 ? -10.058 12.551 -11.294 1.00 84.12 208 LYS A N 1
ATOM 1686 C CA . LYS A 1 208 ? -10.020 13.264 -10.017 1.00 84.12 208 LYS A CA 1
ATOM 1687 C C . LYS A 1 208 ? -10.559 12.440 -8.846 1.00 84.12 208 LYS A C 1
ATOM 1689 O O . LYS A 1 208 ? -11.045 12.988 -7.857 1.00 84.12 208 LYS A O 1
ATOM 1694 N N . GLY A 1 209 ? -10.491 11.114 -8.964 1.00 79.44 209 GLY A N 1
ATOM 1695 C CA . GLY A 1 209 ? -10.883 10.191 -7.900 1.00 79.44 209 GLY A CA 1
ATOM 1696 C C . GLY A 1 209 ? -10.012 10.308 -6.644 1.00 79.44 209 GLY A C 1
ATOM 1697 O O . GLY A 1 209 ? -10.426 9.863 -5.580 1.00 79.44 209 GLY A O 1
ATOM 1698 N N . ASP A 1 210 ? -8.845 10.950 -6.734 1.00 75.31 210 ASP A N 1
ATOM 1699 C CA . ASP A 1 210 ? -7.988 11.300 -5.598 1.00 75.31 210 ASP A CA 1
ATOM 1700 C C . ASP A 1 210 ? -8.698 12.201 -4.574 1.00 75.31 210 ASP A C 1
ATOM 1702 O O . ASP A 1 210 ? -8.512 12.005 -3.375 1.00 75.31 210 ASP A O 1
ATOM 1706 N N . TYR A 1 211 ? -9.613 13.085 -4.993 1.00 83.00 211 TYR A N 1
ATOM 1707 C CA . TYR A 1 211 ? -10.429 13.871 -4.051 1.00 83.00 211 TYR A CA 1
ATOM 1708 C C . TYR A 1 211 ? -11.395 13.022 -3.211 1.00 83.00 211 TYR A C 1
ATOM 1710 O O . TYR A 1 211 ? -11.905 13.488 -2.192 1.00 83.00 211 TYR A O 1
ATOM 1718 N N . ALA A 1 212 ? -11.648 11.757 -3.571 1.00 85.06 212 ALA A N 1
ATOM 1719 C CA . ALA A 1 212 ? -12.427 10.866 -2.712 1.00 85.06 212 ALA A CA 1
ATOM 1720 C C . ALA A 1 212 ? -11.731 10.624 -1.358 1.00 85.06 212 ALA A C 1
ATOM 1722 O O . ALA A 1 212 ? -12.407 10.391 -0.354 1.00 85.06 212 ALA A O 1
ATOM 1723 N N . VAL A 1 213 ? -10.402 10.763 -1.296 1.00 81.62 213 VAL A N 1
ATOM 1724 C CA . VAL A 1 213 ? -9.625 10.694 -0.051 1.00 81.62 213 VAL A CA 1
ATOM 1725 C C . VAL A 1 213 ? -9.988 11.821 0.921 1.00 81.62 213 VAL A C 1
ATOM 1727 O O . VAL A 1 213 ? -10.054 11.585 2.130 1.00 81.62 213 VAL A O 1
ATOM 1730 N N . ASP A 1 214 ? -10.337 13.010 0.424 1.00 85.81 214 ASP A N 1
ATOM 1731 C CA . ASP A 1 214 ? -10.765 14.137 1.265 1.00 85.81 214 ASP A CA 1
ATOM 1732 C C . ASP A 1 214 ? -12.027 13.812 2.064 1.00 85.81 214 ASP A C 1
ATOM 1734 O O . ASP A 1 214 ? -12.196 14.258 3.202 1.00 85.81 214 ASP A O 1
ATOM 1738 N N . THR A 1 215 ? -12.873 12.929 1.526 1.00 88.56 215 THR A N 1
ATOM 1739 C CA . THR A 1 215 ? -14.042 12.417 2.244 1.00 88.56 215 THR A CA 1
ATOM 1740 C C . THR A 1 215 ? -13.620 11.698 3.528 1.00 88.56 215 THR A C 1
ATOM 1742 O O . THR A 1 215 ? -14.218 11.923 4.579 1.00 88.56 215 THR A O 1
ATOM 1745 N N . PHE A 1 216 ? -12.549 10.897 3.509 1.00 85.12 216 PHE A N 1
ATOM 1746 C CA . PHE A 1 216 ? -12.041 10.225 4.712 1.00 85.12 216 PHE A CA 1
ATOM 1747 C C . PHE A 1 216 ? -11.456 11.195 5.735 1.00 85.12 216 PHE A C 1
ATOM 1749 O O . PHE A 1 216 ? -11.624 10.977 6.942 1.00 85.12 216 PHE A O 1
ATOM 1756 N N . PHE A 1 217 ? -10.819 12.280 5.286 1.00 85.06 217 PHE A N 1
ATOM 1757 C CA . PHE A 1 217 ? -10.349 13.337 6.181 1.00 85.06 217 PHE A CA 1
ATOM 1758 C C . PHE A 1 217 ? -11.518 14.030 6.888 1.00 85.06 217 PHE A C 1
ATOM 1760 O O . PHE A 1 217 ? -11.504 14.151 8.117 1.00 85.06 217 PHE A O 1
ATOM 1767 N N . VAL A 1 218 ? -12.567 14.392 6.144 1.00 90.75 218 VAL A N 1
ATOM 1768 C CA . VAL A 1 218 ? -13.785 14.999 6.704 1.00 90.75 218 VAL A CA 1
ATOM 1769 C C . VAL A 1 218 ? -14.480 14.041 7.676 1.00 90.75 218 VAL A C 1
ATOM 1771 O O . VAL A 1 218 ? -14.777 14.420 8.810 1.00 90.75 218 VAL A O 1
ATOM 1774 N N . LEU A 1 219 ? -14.672 12.778 7.287 1.00 91.06 219 LEU A N 1
ATOM 1775 C CA . LEU A 1 219 ? -15.277 11.753 8.143 1.00 91.06 219 LEU A CA 1
ATOM 1776 C C . LEU A 1 219 ? -14.481 11.537 9.436 1.00 91.06 219 LEU A C 1
ATOM 1778 O O . LEU A 1 219 ? -15.065 11.424 10.516 1.00 91.06 219 LEU A O 1
ATOM 1782 N N . SER A 1 220 ? -13.150 11.517 9.345 1.00 88.81 220 SER A N 1
ATOM 1783 C CA . SER A 1 220 ? -12.272 11.415 10.513 1.00 88.81 220 SER A CA 1
ATOM 1784 C C . SER A 1 220 ? -12.444 12.613 11.452 1.00 88.81 220 SER A C 1
ATOM 1786 O O . SER A 1 220 ? -12.558 12.424 12.663 1.00 88.81 220 SER A O 1
ATOM 1788 N N . GLY A 1 221 ? -12.523 13.833 10.911 1.00 91.00 221 GLY A N 1
ATOM 1789 C CA . GLY A 1 221 ? -12.759 15.053 11.689 1.00 91.00 221 GLY A CA 1
ATOM 1790 C C . GLY A 1 221 ? -14.117 15.069 12.398 1.00 91.00 221 GLY A C 1
ATOM 1791 O O . GLY A 1 221 ? -14.192 15.403 13.586 1.00 91.00 221 GLY A O 1
ATOM 1792 N N . ILE A 1 222 ? -15.178 14.638 11.706 1.00 93.06 222 ILE A N 1
ATOM 1793 C CA . ILE A 1 222 ? -16.530 14.508 12.274 1.00 93.06 222 ILE A CA 1
ATOM 1794 C C . ILE A 1 222 ? -16.520 13.528 13.449 1.00 93.06 222 ILE A C 1
ATOM 1796 O O . ILE A 1 222 ? -17.017 13.850 14.527 1.00 93.06 222 ILE A O 1
ATOM 1800 N N . LEU A 1 223 ? -15.916 12.351 13.278 1.00 90.69 223 LEU A N 1
ATOM 1801 C CA . LEU A 1 223 ? -15.914 11.306 14.305 1.00 90.69 223 LEU A CA 1
ATOM 1802 C C . LEU A 1 223 ? -15.094 11.676 15.536 1.00 90.69 223 LEU A C 1
ATOM 1804 O O . LEU A 1 223 ? -15.501 11.350 16.653 1.00 90.69 223 LEU A O 1
ATOM 1808 N N . VAL A 1 224 ? -13.963 12.361 15.354 1.00 90.00 224 VAL A N 1
ATOM 1809 C CA . VAL A 1 224 ? -13.164 12.870 16.475 1.00 90.00 224 VAL A CA 1
ATOM 1810 C C . VAL A 1 224 ? -13.965 13.908 17.260 1.00 90.00 224 VAL A C 1
ATOM 1812 O O . VAL A 1 224 ? -14.084 13.775 18.478 1.00 90.00 224 VAL A O 1
ATOM 1815 N N . SER A 1 225 ? -14.575 14.877 16.571 1.00 92.06 225 SER A N 1
ATOM 1816 C CA . SER A 1 225 ? -15.408 15.914 17.196 1.00 92.06 225 SER A CA 1
ATOM 1817 C C . SER A 1 225 ? -16.615 15.319 17.925 1.00 92.06 225 SER A C 1
ATOM 1819 O O . SER A 1 225 ? -16.870 15.643 19.083 1.00 92.06 225 SER A O 1
ATOM 1821 N N . TYR A 1 226 ? -17.319 14.382 17.292 1.00 91.19 226 TYR A N 1
ATOM 1822 C CA . TYR A 1 226 ? -18.471 13.704 17.879 1.00 91.19 226 TYR A CA 1
ATOM 1823 C C . TYR A 1 226 ? -18.084 12.869 19.112 1.00 91.19 226 TYR A C 1
ATOM 1825 O O . TYR A 1 226 ? -18.699 12.992 20.172 1.00 91.19 226 TYR A O 1
ATOM 1833 N N . SER A 1 227 ? -16.998 12.092 19.024 1.00 87.94 227 SER A N 1
ATOM 1834 C CA . SER A 1 227 ? -16.481 11.298 20.151 1.00 87.94 227 SER A CA 1
ATOM 1835 C C . SER A 1 227 ? -16.017 12.170 21.321 1.00 87.94 227 SER A C 1
ATOM 1837 O O . SER A 1 227 ? -16.144 11.780 22.483 1.00 87.94 227 SER A O 1
ATOM 1839 N N . PHE A 1 228 ? -15.449 13.340 21.025 1.00 90.00 228 PHE A N 1
ATOM 1840 C CA . PHE A 1 228 ? -15.056 14.327 22.024 1.00 90.00 228 PHE A CA 1
ATOM 1841 C C . PHE A 1 228 ? -16.279 14.890 22.755 1.00 90.00 228 PHE A C 1
ATOM 1843 O O . PHE A 1 228 ? -16.327 14.836 23.985 1.00 90.00 228 PHE A O 1
ATOM 1850 N N . MET A 1 229 ? -17.297 15.329 22.010 1.00 90.88 229 MET A N 1
ATOM 1851 C CA . MET A 1 229 ? -18.548 15.847 22.572 1.00 90.88 229 MET A CA 1
ATOM 1852 C C . MET A 1 229 ? -19.258 14.803 23.442 1.00 90.88 229 MET A C 1
ATOM 1854 O O . MET A 1 229 ? -19.640 15.109 24.570 1.00 90.88 229 MET A O 1
ATOM 1858 N N . LEU A 1 230 ? -19.352 13.549 22.981 1.00 88.69 230 LEU A N 1
ATOM 1859 C CA . LEU A 1 230 ? -19.923 12.451 23.770 1.00 88.69 230 LEU A CA 1
ATOM 1860 C C . LEU A 1 230 ? -19.191 12.236 25.101 1.00 88.69 230 LEU A C 1
ATOM 1862 O O . LEU A 1 230 ? -19.828 12.003 26.127 1.00 88.69 230 LEU A O 1
ATOM 1866 N N . LYS A 1 231 ? -17.856 12.322 25.113 1.00 88.75 231 LYS A N 1
ATOM 1867 C CA . LYS A 1 231 ? -17.068 12.175 26.347 1.00 88.75 231 LYS A CA 1
ATOM 1868 C C . LYS A 1 231 ? -17.283 13.333 27.317 1.00 88.75 231 LYS A C 1
ATOM 1870 O O . LYS A 1 231 ? -17.380 13.079 28.514 1.00 88.75 231 LYS A O 1
ATOM 1875 N N . ILE A 1 232 ? -17.402 14.561 26.812 1.00 89.62 232 ILE A N 1
ATOM 1876 C CA . ILE A 1 232 ? -17.705 15.736 27.640 1.00 89.62 232 ILE A CA 1
ATOM 1877 C C . ILE A 1 232 ? -19.085 15.606 28.280 1.00 89.62 232 ILE A C 1
ATOM 1879 O O . ILE A 1 232 ? -19.199 15.772 29.490 1.00 89.62 232 ILE A O 1
ATOM 1883 N N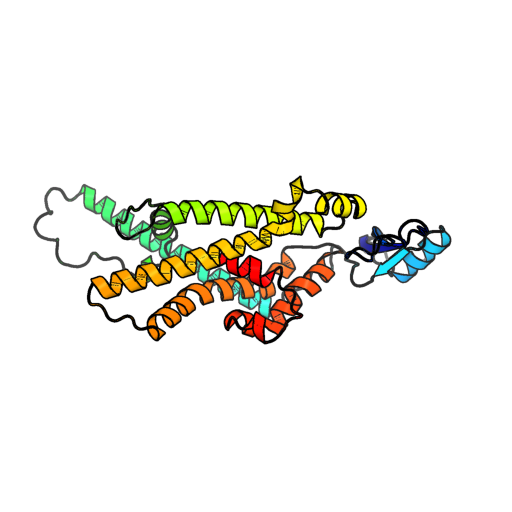 . VAL A 1 233 ? -20.113 15.249 27.502 1.00 91.00 233 VAL A N 1
ATOM 1884 C CA . VAL A 1 233 ? -21.479 15.048 28.023 1.00 91.00 233 VAL A CA 1
ATOM 1885 C C . VAL A 1 233 ? -21.507 13.956 29.100 1.00 91.00 233 VAL A C 1
ATOM 1887 O O . VAL A 1 233 ? -22.235 14.068 30.081 1.00 91.00 233 VAL A O 1
ATOM 1890 N N . LYS A 1 234 ? -20.662 12.928 28.965 1.00 90.38 234 LYS A N 1
ATOM 1891 C CA . LYS A 1 234 ? -20.494 11.852 29.955 1.00 90.38 234 LYS A CA 1
ATOM 1892 C C . LYS A 1 234 ? -19.578 12.223 31.139 1.00 90.38 234 LYS A C 1
ATOM 1894 O O . LYS A 1 234 ? -19.233 11.342 31.919 1.00 90.38 234 LYS A O 1
ATOM 1899 N N . ASN A 1 235 ? -19.167 13.487 31.295 1.00 88.75 235 ASN A N 1
ATOM 1900 C CA . ASN A 1 235 ? -18.229 13.958 32.330 1.00 88.75 235 ASN A CA 1
ATOM 1901 C C . ASN A 1 235 ? -16.882 13.203 32.360 1.00 88.75 235 ASN A C 1
ATOM 1903 O O . ASN A 1 235 ? -16.225 13.093 33.397 1.00 88.75 235 ASN A O 1
ATOM 1907 N N . HIS A 1 236 ? -16.438 12.679 31.217 1.00 88.75 236 HIS A N 1
ATOM 1908 C CA . HIS A 1 236 ? -15.165 11.977 31.088 1.00 88.75 236 HIS A CA 1
ATOM 1909 C C . HIS A 1 236 ? -14.075 12.908 30.545 1.00 88.75 236 HIS A C 1
ATOM 1911 O O . HIS A 1 236 ? -14.284 13.664 29.596 1.00 88.75 236 HIS A O 1
ATOM 1917 N N . LYS A 1 237 ? -12.861 12.814 31.102 1.00 86.06 237 LYS A N 1
ATOM 1918 C CA . LYS A 1 237 ? -11.704 13.579 30.613 1.00 86.06 237 LYS A CA 1
ATOM 1919 C C . LYS A 1 237 ? -11.257 13.067 29.239 1.00 86.06 237 LYS A C 1
ATOM 1921 O O . LYS A 1 237 ? -11.060 11.865 29.047 1.00 86.06 237 LYS A O 1
ATOM 1926 N N . PHE A 1 238 ? -11.037 13.978 28.292 1.00 84.75 238 PHE A N 1
ATOM 1927 C CA . PHE A 1 238 ? -10.457 13.649 26.990 1.00 84.75 238 PHE A CA 1
ATOM 1928 C C . PHE A 1 238 ? -8.935 13.817 27.024 1.00 84.75 238 PHE A C 1
ATOM 1930 O O . PHE A 1 238 ? -8.415 14.921 26.879 1.00 84.75 238 PHE A O 1
ATOM 1937 N N . ASN A 1 239 ? -8.206 12.717 27.220 1.00 88.12 239 ASN A N 1
ATOM 1938 C CA . ASN A 1 239 ? -6.752 12.736 27.104 1.00 88.12 239 ASN A CA 1
ATOM 1939 C C . ASN A 1 239 ? -6.340 12.662 25.625 1.00 88.12 239 ASN A C 1
ATOM 1941 O O . ASN A 1 239 ? -6.436 11.610 24.989 1.00 88.12 239 ASN A O 1
ATOM 1945 N N . ILE A 1 240 ? -5.869 13.792 25.099 1.00 87.69 240 ILE A N 1
ATOM 1946 C CA . ILE A 1 240 ? -5.419 13.940 23.711 1.00 87.69 240 ILE A CA 1
ATOM 1947 C C . ILE A 1 240 ? -4.249 12.992 23.409 1.00 87.69 240 ILE A C 1
ATOM 1949 O O . ILE A 1 240 ? -4.257 12.317 22.381 1.00 87.69 240 ILE A O 1
ATOM 1953 N N . ILE A 1 241 ? -3.282 12.876 24.325 1.00 91.06 241 ILE A N 1
ATOM 1954 C CA . ILE A 1 241 ? -2.095 12.026 24.143 1.00 91.06 241 ILE A CA 1
ATOM 1955 C C . ILE A 1 241 ? -2.517 10.562 24.022 1.00 91.06 241 ILE A C 1
ATOM 1957 O O . ILE A 1 241 ? -2.110 9.868 23.095 1.00 91.06 241 ILE A O 1
ATOM 1961 N N . GLN A 1 242 ? -3.398 10.104 24.914 1.00 89.88 242 GLN A N 1
ATOM 1962 C CA . GLN A 1 242 ? -3.918 8.737 24.867 1.00 89.88 242 GLN A CA 1
ATOM 1963 C C . GLN A 1 242 ? -4.713 8.469 23.580 1.00 89.88 242 GLN A C 1
ATOM 1965 O O . GLN A 1 242 ? -4.631 7.377 23.022 1.00 89.88 242 GLN A O 1
ATOM 1970 N N . HIS A 1 243 ? -5.468 9.456 23.087 1.00 87.44 243 HIS A N 1
ATOM 1971 C CA . HIS A 1 243 ? -6.200 9.333 21.828 1.00 87.44 243 HIS A CA 1
ATOM 1972 C C . HIS A 1 243 ? -5.254 9.132 20.634 1.00 87.44 243 HIS A C 1
ATOM 1974 O O . HIS A 1 243 ? -5.445 8.189 19.863 1.00 87.44 243 HIS A O 1
ATOM 1980 N N . TYR A 1 244 ? -4.214 9.963 20.509 1.00 88.81 244 TYR A N 1
ATOM 1981 C CA . TYR A 1 244 ? -3.230 9.829 19.432 1.00 88.81 244 TYR A CA 1
ATOM 1982 C C . TYR A 1 244 ? -2.379 8.564 19.562 1.00 88.81 244 TYR A C 1
ATOM 1984 O O . TYR A 1 244 ? -2.128 7.911 18.553 1.00 88.81 244 TYR A O 1
ATOM 1992 N N . LEU A 1 245 ? -2.007 8.158 20.780 1.00 92.75 245 LEU A N 1
ATOM 1993 C CA . LEU A 1 245 ? -1.273 6.912 21.007 1.00 92.75 245 LEU A CA 1
ATOM 1994 C C . LEU A 1 245 ? -2.097 5.692 20.576 1.00 92.75 245 LEU A C 1
ATOM 1996 O O . LEU A 1 245 ? -1.599 4.839 19.848 1.00 92.75 245 LEU A O 1
ATOM 2000 N N . ASN A 1 246 ? -3.376 5.634 20.960 1.00 88.75 246 ASN A N 1
ATOM 2001 C CA . ASN A 1 246 ? -4.275 4.557 20.541 1.00 88.75 246 ASN A CA 1
ATOM 2002 C C . ASN A 1 246 ? -4.464 4.536 19.020 1.00 88.75 246 ASN A C 1
ATOM 2004 O O . ASN A 1 246 ? -4.544 3.464 18.423 1.00 88.75 246 ASN A O 1
ATOM 2008 N N . ARG A 1 247 ? -4.524 5.713 18.386 1.00 88.31 247 ARG A N 1
ATOM 2009 C CA . ARG A 1 247 ? -4.594 5.827 16.928 1.00 88.31 247 ARG A CA 1
ATOM 2010 C C . ARG A 1 247 ? -3.319 5.293 16.276 1.00 88.31 247 ARG A C 1
ATOM 2012 O O . ARG A 1 247 ? -3.415 4.469 15.376 1.00 88.31 247 ARG A O 1
ATOM 2019 N N . TYR A 1 248 ? -2.147 5.688 16.765 1.00 88.31 248 TYR A N 1
ATOM 2020 C CA . TYR A 1 248 ? -0.867 5.201 16.255 1.00 88.31 248 TYR A CA 1
ATOM 2021 C C . TYR A 1 248 ? -0.741 3.677 16.408 1.00 88.31 248 TYR A C 1
ATOM 2023 O O . TYR A 1 248 ? -0.511 2.972 15.431 1.00 88.31 248 TYR A O 1
ATOM 2031 N N . LEU A 1 249 ? -1.005 3.136 17.602 1.00 92.38 249 LEU A N 1
ATOM 2032 C CA . LEU A 1 249 ? -0.935 1.692 17.863 1.00 92.38 249 LEU A CA 1
ATOM 2033 C C . LEU A 1 249 ? -1.946 0.869 17.052 1.00 92.38 249 LEU A C 1
ATOM 2035 O O . LEU A 1 249 ? -1.712 -0.313 16.819 1.00 92.38 249 LEU A O 1
ATOM 2039 N N . ARG A 1 250 ? -3.060 1.472 16.621 1.00 88.12 250 ARG A N 1
ATOM 2040 C CA . ARG A 1 250 ? -4.062 0.812 15.776 1.00 88.12 250 ARG A CA 1
ATOM 2041 C C . ARG A 1 250 ? -3.658 0.770 14.301 1.00 88.12 250 ARG A C 1
ATOM 2043 O O . ARG A 1 250 ? -3.900 -0.242 13.655 1.00 88.12 250 ARG A O 1
ATOM 2050 N N . LEU A 1 251 ? -3.104 1.860 13.770 1.00 85.62 251 LEU A N 1
ATOM 2051 C CA . LEU A 1 251 ? -2.860 2.030 12.330 1.00 85.62 251 LEU A CA 1
ATOM 2052 C C . LEU A 1 251 ? -1.462 1.558 11.904 1.00 85.62 251 LEU A C 1
ATOM 2054 O O . LEU A 1 251 ? -1.285 0.986 10.833 1.00 85.62 251 LEU A O 1
ATOM 2058 N N . THR A 1 252 ? -0.454 1.766 12.748 1.00 88.94 252 THR A N 1
ATOM 2059 C CA . THR A 1 252 ? 0.941 1.451 12.416 1.00 88.94 252 THR A CA 1
ATOM 2060 C C . THR A 1 252 ? 1.206 -0.041 12.165 1.00 88.94 252 THR A C 1
ATOM 2062 O O . THR A 1 252 ? 1.978 -0.329 11.253 1.00 88.94 252 THR A O 1
ATOM 2065 N N . PRO A 1 253 ? 0.591 -1.015 12.873 1.00 90.94 253 PRO A N 1
ATOM 2066 C CA . PRO A 1 253 ? 0.856 -2.432 12.612 1.00 90.94 253 PRO A CA 1
ATOM 2067 C C . PRO A 1 253 ? 0.458 -2.892 11.205 1.00 90.94 253 PRO A C 1
ATOM 2069 O O . PRO A 1 253 ? 1.210 -3.638 10.577 1.00 90.94 253 PRO A O 1
ATOM 2072 N N . SER A 1 254 ? -0.693 -2.441 10.691 1.00 88.75 254 SER A N 1
ATOM 2073 C CA . SER A 1 254 ? -1.131 -2.788 9.334 1.00 88.75 254 SER A CA 1
ATOM 2074 C C . SER A 1 254 ? -0.253 -2.120 8.278 1.00 88.75 254 SER A C 1
ATOM 2076 O O . SER A 1 254 ? 0.159 -2.783 7.328 1.00 88.75 254 SER A O 1
ATOM 2078 N N . LEU A 1 255 ? 0.119 -0.852 8.481 1.00 85.81 255 LEU A N 1
ATOM 2079 C CA . LEU A 1 255 ? 1.054 -0.150 7.599 1.00 85.81 255 LEU A CA 1
ATOM 2080 C C . LEU A 1 255 ? 2.440 -0.813 7.581 1.00 85.81 255 LEU A C 1
ATOM 2082 O O . LEU A 1 255 ? 3.016 -1.014 6.515 1.00 85.81 255 LEU A O 1
ATOM 2086 N N . ALA A 1 256 ? 2.967 -1.202 8.742 1.00 90.50 256 ALA A N 1
ATOM 2087 C CA . ALA A 1 256 ? 4.245 -1.900 8.837 1.00 90.50 256 ALA A CA 1
ATOM 2088 C C . ALA A 1 256 ? 4.210 -3.245 8.097 1.00 90.50 256 ALA A C 1
ATOM 2090 O O . ALA A 1 256 ? 5.129 -3.551 7.339 1.00 90.50 256 ALA A O 1
ATOM 2091 N N . ALA A 1 257 ? 3.132 -4.020 8.257 1.00 91.19 257 ALA A N 1
ATOM 2092 C CA . ALA A 1 257 ? 2.938 -5.260 7.510 1.00 91.19 257 ALA A CA 1
ATOM 2093 C C . ALA A 1 257 ? 2.878 -5.011 5.993 1.00 91.19 257 ALA A C 1
ATOM 2095 O O . ALA A 1 257 ? 3.498 -5.749 5.229 1.00 91.19 257 ALA A O 1
ATOM 2096 N N . PHE A 1 258 ? 2.199 -3.950 5.551 1.00 88.88 258 PHE A N 1
ATOM 2097 C CA . PHE A 1 258 ? 2.147 -3.573 4.139 1.00 88.88 258 PHE A CA 1
ATOM 2098 C C . PHE A 1 258 ? 3.526 -3.187 3.583 1.00 88.88 258 PHE A C 1
ATOM 2100 O O . PHE A 1 258 ? 3.919 -3.687 2.533 1.00 88.88 258 PHE A O 1
ATOM 2107 N N . ILE A 1 259 ? 4.305 -2.374 4.303 1.00 88.81 259 ILE A N 1
ATOM 2108 C CA . ILE A 1 259 ? 5.675 -2.010 3.904 1.00 88.81 259 ILE A CA 1
ATOM 2109 C C . ILE A 1 259 ? 6.560 -3.260 3.795 1.00 88.81 259 ILE A C 1
ATOM 2111 O O . ILE A 1 259 ? 7.276 -3.427 2.808 1.00 88.81 259 ILE A O 1
ATOM 2115 N N . LEU A 1 260 ? 6.484 -4.172 4.772 1.00 91.19 260 LEU A N 1
ATOM 2116 C CA . LEU A 1 260 ? 7.222 -5.439 4.732 1.00 91.19 260 LEU A CA 1
ATOM 2117 C C . LEU A 1 260 ? 6.811 -6.301 3.536 1.00 91.19 260 LEU A C 1
ATOM 2119 O O . LEU A 1 260 ? 7.671 -6.898 2.893 1.00 91.19 260 LEU A O 1
ATOM 2123 N N . PHE A 1 261 ? 5.520 -6.340 3.206 1.00 90.38 261 PHE A N 1
ATOM 2124 C CA . PHE A 1 261 ? 5.026 -7.016 2.011 1.00 90.38 261 PHE A CA 1
ATOM 2125 C C . PHE A 1 261 ? 5.592 -6.388 0.728 1.00 90.38 261 PHE A C 1
ATOM 2127 O O . PHE A 1 261 ? 6.124 -7.112 -0.113 1.00 90.38 261 PHE A O 1
ATOM 2134 N N . VAL A 1 262 ? 5.548 -5.058 0.595 1.00 87.88 262 VAL A N 1
ATOM 2135 C CA . VAL A 1 262 ? 6.054 -4.340 -0.587 1.00 87.88 262 VAL A CA 1
ATOM 2136 C C . VAL A 1 262 ? 7.553 -4.573 -0.780 1.00 87.88 262 VAL A C 1
ATOM 2138 O O . VAL A 1 262 ? 7.985 -4.953 -1.862 1.00 87.88 262 VAL A O 1
ATOM 2141 N N . VAL A 1 263 ? 8.362 -4.403 0.264 1.00 88.12 263 VAL A N 1
ATOM 2142 C CA . VAL A 1 263 ? 9.824 -4.508 0.134 1.00 88.12 263 VAL A CA 1
ATOM 2143 C C . VAL A 1 263 ? 10.300 -5.969 0.109 1.00 88.12 263 VAL A C 1
ATOM 2145 O O . VAL A 1 263 ? 11.289 -6.297 -0.546 1.00 88.12 263 VAL A O 1
ATOM 2148 N N . GLY A 1 264 ? 9.615 -6.858 0.831 1.00 89.19 264 GLY A N 1
ATOM 2149 C CA . GLY A 1 264 ? 10.044 -8.241 1.031 1.00 89.19 264 GLY A CA 1
ATOM 2150 C C . GLY A 1 264 ? 9.486 -9.244 0.025 1.00 89.19 264 GLY A C 1
ATOM 2151 O O . GLY A 1 264 ? 10.201 -10.186 -0.320 1.00 89.19 264 GLY A O 1
ATOM 2152 N N . LEU A 1 265 ? 8.239 -9.066 -0.429 1.00 90.31 265 LEU A N 1
ATOM 2153 C CA . LEU A 1 265 ? 7.498 -10.069 -1.208 1.00 90.31 265 LEU A CA 1
ATOM 2154 C C . LEU A 1 265 ? 7.058 -9.584 -2.586 1.00 90.31 265 LEU A C 1
ATOM 2156 O O . LEU A 1 265 ? 7.081 -10.377 -3.525 1.00 90.31 265 LEU A O 1
ATOM 2160 N N . LEU A 1 266 ? 6.665 -8.311 -2.718 1.00 87.25 266 LEU A N 1
ATOM 2161 C CA . LEU A 1 266 ? 6.054 -7.805 -3.949 1.00 87.25 266 LEU A CA 1
ATOM 2162 C C . LEU A 1 266 ? 6.938 -8.050 -5.169 1.00 87.25 266 LEU A C 1
ATOM 2164 O O . LEU A 1 266 ? 6.395 -8.442 -6.191 1.00 87.25 266 LEU A O 1
ATOM 2168 N N . LYS A 1 267 ? 8.268 -7.937 -5.027 1.00 85.44 267 LYS A N 1
ATOM 2169 C CA . LYS A 1 267 ? 9.267 -8.180 -6.085 1.00 85.44 267 LYS A CA 1
ATOM 2170 C C . LYS A 1 267 ? 9.208 -9.570 -6.743 1.00 85.44 267 LYS A C 1
ATOM 2172 O O . LYS A 1 267 ? 9.670 -9.716 -7.864 1.00 85.44 267 LYS A O 1
ATOM 2177 N N . PHE A 1 268 ? 8.617 -10.576 -6.090 1.00 87.31 268 PHE A N 1
ATOM 2178 C CA . PHE A 1 268 ? 8.465 -11.928 -6.655 1.00 87.31 268 PHE A CA 1
ATOM 2179 C C . PHE A 1 268 ? 7.076 -12.200 -7.242 1.00 87.31 268 PHE A C 1
ATOM 2181 O O . PHE A 1 268 ? 6.848 -13.265 -7.810 1.00 87.31 268 PHE A O 1
ATOM 2188 N N . LEU A 1 269 ? 6.121 -11.277 -7.082 1.00 87.12 269 LEU A N 1
ATOM 2189 C CA . LEU A 1 269 ? 4.749 -11.462 -7.567 1.00 87.12 269 LEU A CA 1
ATOM 2190 C C . LEU A 1 269 ? 4.589 -11.148 -9.057 1.00 87.12 269 LEU A C 1
ATOM 2192 O O . LEU A 1 269 ? 3.517 -11.381 -9.614 1.00 87.12 269 LEU A O 1
ATOM 2196 N N . GLY A 1 270 ? 5.630 -10.632 -9.706 1.00 83.44 270 GLY A N 1
ATOM 2197 C CA . GLY A 1 270 ? 5.601 -10.299 -11.118 1.00 83.44 270 GLY A CA 1
ATOM 2198 C C . GLY A 1 270 ? 6.891 -10.641 -11.841 1.00 83.44 270 GLY A C 1
ATOM 2199 O O . GLY A 1 270 ? 7.916 -10.980 -11.257 1.00 83.44 270 GLY A O 1
ATOM 2200 N N . SER A 1 271 ? 6.794 -10.599 -13.162 1.00 83.19 271 SER A N 1
ATOM 2201 C CA . SER A 1 271 ? 7.908 -10.768 -14.084 1.00 83.19 271 SER A CA 1
ATOM 2202 C C . SER A 1 271 ? 7.564 -10.079 -15.401 1.00 83.19 271 SER A C 1
ATOM 2204 O O . SER A 1 271 ? 6.403 -9.771 -15.678 1.00 83.19 271 SER A O 1
ATOM 2206 N N . GLY A 1 272 ? 8.580 -9.826 -16.209 1.00 82.94 272 GLY A N 1
ATOM 2207 C CA . GLY A 1 272 ? 8.481 -9.188 -17.508 1.00 82.94 272 GLY A CA 1
ATOM 2208 C C . GLY A 1 272 ? 9.390 -7.963 -17.622 1.00 82.94 272 GLY A C 1
ATOM 2209 O O . GLY A 1 272 ? 9.862 -7.418 -16.628 1.00 82.94 272 GLY A O 1
ATOM 2210 N N . PRO A 1 273 ? 9.590 -7.459 -18.844 1.00 80.88 273 PRO A N 1
ATOM 2211 C CA . PRO A 1 273 ? 10.531 -6.372 -19.113 1.00 80.88 273 PRO A CA 1
ATOM 2212 C C . PRO A 1 273 ? 10.179 -5.042 -18.420 1.00 80.88 273 PRO A C 1
ATOM 2214 O O . PRO A 1 273 ? 11.049 -4.204 -18.213 1.00 80.88 273 PRO A O 1
ATOM 2217 N N . MET A 1 274 ? 8.914 -4.849 -18.030 1.00 81.31 274 MET A N 1
ATOM 2218 C CA . MET A 1 274 ? 8.463 -3.688 -17.248 1.00 81.31 274 MET A CA 1
ATOM 2219 C C . MET A 1 274 ? 8.799 -3.806 -15.757 1.00 81.31 274 MET A C 1
ATOM 2221 O O . MET A 1 274 ? 8.859 -2.806 -15.043 1.00 81.31 274 MET A O 1
ATOM 2225 N N . TRP A 1 275 ? 8.980 -5.030 -15.267 1.00 84.94 275 TRP A N 1
ATOM 2226 C CA . TRP A 1 275 ? 9.078 -5.315 -13.845 1.00 84.94 275 TRP A CA 1
ATOM 2227 C C . TRP A 1 275 ? 10.233 -4.573 -13.154 1.00 84.94 275 TRP A C 1
ATOM 2229 O O . TRP A 1 275 ? 9.967 -3.926 -12.144 1.00 84.94 275 TRP A O 1
ATOM 2239 N N . PRO A 1 276 ? 11.453 -4.498 -13.728 1.00 83.88 276 PRO A N 1
ATOM 2240 C CA . PRO A 1 276 ? 12.533 -3.694 -13.148 1.00 83.88 276 PRO A CA 1
ATOM 2241 C C . PRO A 1 276 ? 12.185 -2.203 -13.032 1.00 83.88 276 PRO A C 1
ATOM 2243 O O . PRO A 1 276 ? 12.557 -1.540 -12.067 1.00 83.88 276 PRO A O 1
ATOM 2246 N N . SER A 1 277 ? 11.419 -1.661 -13.987 1.00 80.31 277 SER A N 1
ATOM 2247 C CA . SER A 1 277 ? 10.926 -0.284 -13.888 1.00 80.31 277 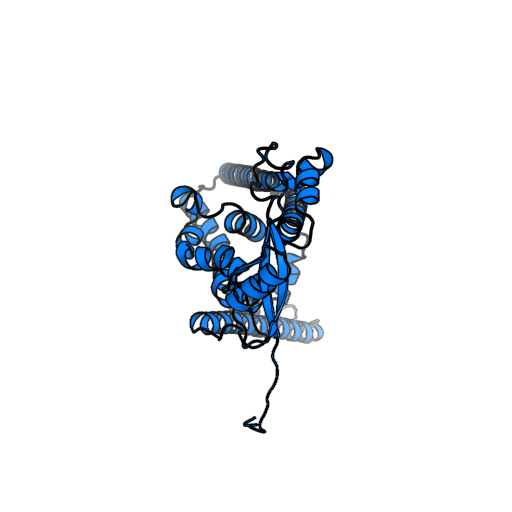SER A CA 1
ATOM 2248 C C . SER A 1 277 ? 9.936 -0.134 -12.734 1.00 80.31 277 SER A C 1
ATOM 2250 O O . SER A 1 277 ? 9.995 0.848 -12.000 1.00 80.31 277 SER A O 1
ATOM 2252 N N . PHE A 1 278 ? 9.021 -1.090 -12.570 1.00 82.00 278 PHE A N 1
ATOM 2253 C CA . PHE A 1 278 ? 8.062 -1.089 -11.468 1.00 82.00 278 PHE A CA 1
ATOM 2254 C C . PHE A 1 278 ? 8.758 -1.186 -10.102 1.00 82.00 278 PHE A C 1
ATOM 2256 O O . PHE A 1 278 ? 8.395 -0.446 -9.184 1.00 82.00 278 PHE A O 1
ATOM 2263 N N . GLU A 1 279 ? 9.780 -2.040 -9.981 1.00 83.00 279 GLU A N 1
ATOM 2264 C CA . GLU A 1 279 ? 10.616 -2.154 -8.783 1.00 83.00 279 GLU A CA 1
ATOM 2265 C C . GLU A 1 279 ? 11.287 -0.817 -8.441 1.00 83.00 279 GLU A C 1
ATOM 2267 O O . GLU A 1 279 ? 11.148 -0.346 -7.310 1.00 83.00 279 GLU A O 1
ATOM 2272 N N . GLY A 1 280 ? 11.904 -0.153 -9.425 1.00 81.44 280 GLY A N 1
ATOM 2273 C CA . GLY A 1 280 ? 12.537 1.156 -9.236 1.00 81.44 280 GLY A CA 1
ATOM 2274 C C . GLY A 1 280 ? 11.564 2.280 -8.857 1.00 81.44 280 GLY A C 1
ATOM 2275 O O . GLY A 1 280 ? 11.899 3.152 -8.061 1.00 81.44 280 GLY A O 1
ATOM 2276 N N . TYR A 1 281 ? 10.328 2.261 -9.368 1.00 78.19 281 TYR A N 1
ATOM 2277 C CA . TYR A 1 281 ? 9.329 3.290 -9.039 1.00 78.19 281 TYR A CA 1
ATOM 2278 C C . TYR A 1 281 ? 8.556 3.027 -7.739 1.00 78.19 281 TYR A C 1
ATOM 2280 O O . TYR A 1 281 ? 8.062 3.977 -7.131 1.00 78.19 281 TYR A O 1
ATOM 2288 N N . THR A 1 282 ? 8.428 1.768 -7.312 1.00 79.38 282 THR A N 1
ATOM 2289 C CA . THR A 1 282 ? 7.532 1.387 -6.203 1.00 79.38 282 THR A CA 1
ATOM 2290 C C . THR A 1 282 ? 8.285 0.808 -5.009 1.00 79.38 282 THR A C 1
ATOM 2292 O O . THR A 1 282 ? 8.034 1.195 -3.868 1.00 79.38 282 THR A O 1
ATOM 2295 N N . ILE A 1 283 ? 9.210 -0.122 -5.249 1.00 84.19 283 ILE A N 1
ATOM 2296 C CA . ILE A 1 283 ? 9.864 -0.906 -4.196 1.00 84.19 283 ILE A CA 1
ATOM 2297 C C . ILE A 1 283 ? 11.094 -0.178 -3.656 1.00 84.19 283 ILE A C 1
ATOM 2299 O O . ILE A 1 283 ? 11.229 -0.055 -2.437 1.00 84.19 283 ILE A O 1
ATOM 2303 N N . GLU A 1 284 ? 11.962 0.347 -4.525 1.00 83.94 284 GLU A N 1
ATOM 2304 C CA . GLU A 1 284 ? 13.175 1.061 -4.100 1.00 83.94 284 GLU A CA 1
ATOM 2305 C C . GLU A 1 284 ? 12.866 2.281 -3.215 1.00 83.94 284 GLU A C 1
ATOM 2307 O O . GLU A 1 284 ? 13.412 2.353 -2.109 1.00 83.94 284 GLU A O 1
ATOM 2312 N N . PRO A 1 285 ? 11.917 3.175 -3.571 1.00 81.75 285 PRO A N 1
ATOM 2313 C CA . PRO A 1 285 ? 11.592 4.316 -2.723 1.00 81.75 285 PRO A CA 1
ATOM 2314 C C . PRO A 1 285 ? 10.977 3.882 -1.393 1.00 81.75 285 PRO A C 1
ATOM 2316 O O . PRO A 1 285 ? 11.220 4.517 -0.370 1.00 81.75 285 PRO A O 1
ATOM 2319 N N . CYS A 1 286 ? 10.201 2.791 -1.379 1.00 82.56 286 CYS A N 1
ATOM 2320 C CA . CYS A 1 286 ? 9.636 2.231 -0.152 1.00 82.56 286 CYS A CA 1
ATOM 2321 C C . CYS A 1 286 ? 10.737 1.685 0.771 1.00 82.56 286 CYS A C 1
ATOM 2323 O O . CYS A 1 286 ? 10.698 1.920 1.978 1.00 82.56 286 CYS A O 1
ATOM 2325 N N . LYS A 1 287 ? 11.750 1.017 0.204 1.00 84.94 287 LYS A N 1
ATOM 2326 C CA . LYS A 1 287 ? 12.909 0.480 0.930 1.00 84.94 287 LYS A CA 1
ATOM 2327 C C . LYS A 1 287 ? 13.809 1.571 1.502 1.00 84.94 287 LYS A C 1
ATOM 2329 O O . LYS A 1 287 ? 14.371 1.378 2.573 1.00 84.94 287 LYS A O 1
ATOM 2334 N N . GLU A 1 288 ? 13.954 2.696 0.814 1.00 85.12 288 GLU A N 1
ATOM 2335 C CA . GLU A 1 288 ? 14.793 3.810 1.268 1.00 85.12 288 GLU A CA 1
ATOM 2336 C C . GLU A 1 288 ? 14.071 4.676 2.318 1.00 85.12 288 GLU A C 1
ATOM 2338 O O . GLU A 1 288 ? 14.653 5.089 3.323 1.00 85.12 288 GLU A O 1
ATOM 2343 N N . HIS A 1 289 ? 12.761 4.870 2.142 1.00 82.06 289 HIS A N 1
ATOM 2344 C CA . HIS A 1 289 ? 11.954 5.828 2.902 1.00 82.06 289 HIS A CA 1
ATOM 2345 C C . HIS A 1 289 ? 10.931 5.187 3.858 1.00 82.06 289 HIS A C 1
ATOM 2347 O O . HIS A 1 289 ? 9.985 5.844 4.300 1.00 82.06 289 HIS A O 1
ATOM 2353 N N . TRP A 1 290 ? 11.079 3.904 4.195 1.00 84.88 290 TRP A N 1
ATOM 2354 C CA . TRP A 1 290 ? 10.127 3.156 5.035 1.00 84.88 290 TRP A CA 1
ATOM 2355 C C . TRP A 1 290 ? 9.815 3.848 6.372 1.00 84.88 290 TRP A C 1
ATOM 2357 O O . TRP A 1 290 ? 8.667 3.877 6.814 1.00 84.88 290 TRP A O 1
ATOM 2367 N N . TRP A 1 291 ? 10.823 4.447 7.003 1.00 85.56 291 TRP A N 1
ATOM 2368 C CA . TRP A 1 291 ? 10.698 5.067 8.318 1.00 85.56 291 TRP A CA 1
ATOM 2369 C C . TRP A 1 291 ? 9.898 6.377 8.286 1.00 85.56 291 TRP A C 1
ATOM 2371 O O . TRP A 1 291 ? 9.165 6.658 9.234 1.00 85.56 291 TRP A O 1
ATOM 2381 N N . TYR A 1 292 ? 9.942 7.136 7.183 1.00 82.81 292 TYR A N 1
ATOM 2382 C CA . TYR A 1 292 ? 9.073 8.305 6.985 1.00 82.81 292 TYR A CA 1
ATOM 2383 C C . TYR A 1 292 ? 7.599 7.914 6.970 1.00 82.81 292 TYR A C 1
ATOM 2385 O O . TYR A 1 292 ? 6.770 8.594 7.578 1.00 82.81 292 TYR A O 1
ATOM 2393 N N . ASN A 1 293 ? 7.294 6.788 6.319 1.00 80.25 293 ASN A N 1
ATOM 2394 C CA . ASN A 1 293 ? 5.937 6.265 6.228 1.00 80.25 293 ASN A CA 1
ATOM 2395 C C . ASN A 1 293 ? 5.435 5.781 7.597 1.00 80.25 293 ASN A C 1
ATOM 2397 O O . ASN A 1 293 ? 4.308 6.093 7.964 1.00 80.25 293 ASN A O 1
ATOM 2401 N N . LEU A 1 294 ? 6.276 5.111 8.398 1.00 86.00 294 LEU A N 1
ATOM 2402 C CA . LEU A 1 294 ? 5.902 4.692 9.760 1.00 86.00 294 LEU A CA 1
ATOM 2403 C C . LEU A 1 294 ? 5.678 5.868 10.720 1.00 86.00 294 LEU A C 1
ATOM 2405 O O . LEU A 1 294 ? 4.826 5.783 11.602 1.00 86.00 294 LEU A O 1
ATOM 2409 N N . LEU A 1 295 ? 6.423 6.962 10.546 1.00 86.44 295 LEU A N 1
ATOM 2410 C CA . LEU A 1 295 ? 6.259 8.182 11.339 1.00 86.44 295 LEU A CA 1
ATOM 2411 C C . LEU A 1 295 ? 5.157 9.112 10.807 1.00 86.44 295 LEU A C 1
ATOM 2413 O O . LEU A 1 295 ? 4.850 10.104 11.462 1.00 86.44 295 LEU A O 1
ATOM 2417 N N . TYR A 1 296 ? 4.551 8.805 9.654 1.00 82.44 296 TYR A N 1
ATOM 2418 C CA . TYR A 1 296 ? 3.562 9.649 8.971 1.00 82.44 296 TYR A CA 1
ATOM 2419 C C . TYR A 1 296 ? 4.067 11.070 8.640 1.00 82.44 296 TYR A C 1
ATOM 2421 O O . TYR A 1 296 ? 3.289 12.023 8.621 1.00 82.44 296 TYR A O 1
ATOM 2429 N N . ILE A 1 297 ? 5.366 11.225 8.348 1.00 82.25 297 ILE A N 1
ATOM 2430 C CA . ILE A 1 297 ? 5.998 12.528 8.040 1.00 82.25 297 ILE A CA 1
ATOM 2431 C C . ILE A 1 297 ? 6.376 12.699 6.564 1.00 82.25 297 ILE A C 1
ATOM 2433 O O . ILE A 1 297 ? 7.057 13.660 6.208 1.00 82.25 297 ILE A O 1
ATOM 2437 N N . THR A 1 298 ? 5.925 11.795 5.692 1.00 74.19 298 THR A N 1
ATOM 2438 C CA . THR A 1 298 ? 6.264 11.790 4.259 1.00 74.19 298 THR A CA 1
ATOM 2439 C C . THR A 1 298 ? 5.975 13.135 3.581 1.00 74.19 298 THR A C 1
ATOM 2441 O O . THR A 1 298 ? 6.800 13.610 2.807 1.00 74.19 298 THR A O 1
ATOM 2444 N N . ASN A 1 299 ? 4.878 13.804 3.956 1.00 70.50 299 ASN A N 1
ATOM 2445 C CA . ASN A 1 299 ? 4.493 15.113 3.412 1.00 70.50 299 ASN A CA 1
ATOM 2446 C C . ASN A 1 299 ? 5.451 16.263 3.776 1.00 70.50 299 ASN A C 1
ATOM 2448 O O . ASN A 1 299 ? 5.413 17.298 3.122 1.00 70.50 299 ASN A O 1
ATOM 2452 N N . TYR A 1 300 ? 6.277 16.114 4.815 1.00 72.12 300 TYR A N 1
ATOM 2453 C CA . TYR A 1 300 ? 7.170 17.174 5.302 1.00 72.12 300 TYR A CA 1
ATOM 2454 C C . TYR A 1 300 ? 8.620 16.996 4.862 1.00 72.12 300 TYR A C 1
ATOM 2456 O O . TYR A 1 300 ? 9.355 17.974 4.769 1.00 72.12 300 TYR A O 1
ATOM 2464 N N . VAL A 1 301 ? 9.054 15.751 4.649 1.00 71.44 301 VAL A N 1
ATOM 2465 C CA . VAL A 1 301 ? 10.473 15.447 4.423 1.00 71.44 301 VAL A CA 1
ATOM 2466 C C . VAL A 1 301 ? 10.812 15.333 2.942 1.00 71.44 301 VAL A C 1
ATOM 2468 O O . VAL A 1 301 ? 11.938 15.636 2.555 1.00 71.44 301 VAL A O 1
ATOM 2471 N N . ASN A 1 302 ? 9.872 14.898 2.098 1.00 58.19 302 ASN A N 1
ATOM 2472 C CA . ASN A 1 302 ? 10.192 14.643 0.700 1.00 58.19 302 ASN A CA 1
ATOM 2473 C C . ASN A 1 302 ? 8.997 14.921 -0.223 1.00 58.19 302 ASN A C 1
ATOM 2475 O O . ASN A 1 302 ? 8.199 14.033 -0.509 1.00 58.19 302 ASN A O 1
ATOM 2479 N N . GLU A 1 303 ? 8.907 16.149 -0.746 1.00 51.59 303 GLU A N 1
ATOM 2480 C CA . GLU A 1 303 ? 7.902 16.544 -1.752 1.00 51.59 303 GLU A CA 1
ATOM 2481 C C . GLU A 1 303 ? 8.005 15.723 -3.058 1.00 51.59 303 GLU A C 1
ATOM 2483 O O . GLU A 1 303 ? 7.062 15.682 -3.847 1.00 51.59 303 GLU A O 1
ATOM 2488 N N . LYS A 1 304 ? 9.148 15.057 -3.299 1.00 46.38 304 LYS A N 1
ATOM 2489 C CA . LYS A 1 304 ? 9.450 14.320 -4.539 1.00 46.38 304 LYS A CA 1
ATOM 2490 C C . LYS A 1 304 ? 9.189 12.815 -4.474 1.00 46.38 304 LYS A C 1
ATOM 2492 O O . LYS A 1 304 ? 9.236 12.161 -5.515 1.00 46.38 304 LYS A O 1
ATOM 2497 N N . VAL A 1 305 ? 8.896 12.246 -3.301 1.00 47.50 305 VAL A N 1
ATOM 2498 C CA . VAL A 1 305 ? 8.421 10.855 -3.225 1.00 47.50 305 VAL A CA 1
ATOM 2499 C C . VAL A 1 305 ? 6.985 10.874 -3.716 1.00 47.50 305 VAL A C 1
ATOM 2501 O O . VAL A 1 305 ? 6.096 11.311 -2.995 1.00 47.50 305 VAL A O 1
ATOM 2504 N N . HIS A 1 306 ? 6.789 10.476 -4.976 1.00 44.47 306 HIS A N 1
ATOM 2505 C CA . HIS A 1 306 ? 5.513 10.501 -5.681 1.00 44.47 306 HIS A CA 1
ATOM 2506 C C . HIS A 1 306 ? 4.329 10.162 -4.762 1.00 44.47 306 HIS A C 1
ATOM 2508 O O . HIS A 1 306 ? 4.057 9.004 -4.439 1.00 44.47 306 HIS A O 1
ATOM 2514 N N . LEU A 1 307 ? 3.610 11.230 -4.409 1.00 38.69 307 LEU A N 1
ATOM 2515 C CA . LEU A 1 307 ? 2.413 11.330 -3.572 1.00 38.69 307 LEU A CA 1
ATOM 2516 C C . LEU A 1 307 ? 1.260 10.370 -3.946 1.00 38.69 307 LEU A C 1
ATOM 2518 O O . LEU A 1 307 ? 0.252 10.334 -3.250 1.00 38.69 307 LEU A O 1
ATOM 2522 N N . GLY A 1 308 ? 1.352 9.610 -5.038 1.00 41.69 308 GLY A N 1
ATOM 2523 C CA . GLY A 1 308 ? 0.202 8.930 -5.636 1.00 41.69 308 GLY A CA 1
ATOM 2524 C C . GLY A 1 308 ? -0.029 7.485 -5.198 1.00 41.69 308 GLY A C 1
ATOM 2525 O O . GLY A 1 308 ? -1.177 7.050 -5.183 1.00 41.69 308 GLY A O 1
ATOM 2526 N N . ILE A 1 309 ? 1.021 6.730 -4.855 1.00 46.25 309 ILE A N 1
ATOM 2527 C CA . ILE A 1 309 ? 0.887 5.281 -4.618 1.00 46.25 309 ILE A CA 1
ATOM 2528 C C . ILE A 1 309 ? 0.926 4.986 -3.121 1.00 46.25 309 ILE A C 1
ATOM 2530 O O . ILE A 1 309 ? -0.013 4.400 -2.600 1.00 46.25 309 ILE A O 1
ATOM 2534 N N . THR A 1 310 ? 1.922 5.470 -2.380 1.00 41.00 310 THR A N 1
ATOM 2535 C CA . THR A 1 310 ? 2.054 5.127 -0.955 1.00 41.00 310 THR A CA 1
ATOM 2536 C C . THR A 1 310 ? 0.995 5.805 -0.082 1.00 41.00 310 THR A C 1
ATOM 2538 O O . THR A 1 310 ? 0.462 5.157 0.812 1.00 41.00 310 THR A O 1
ATOM 2541 N N . ILE A 1 311 ? 0.628 7.066 -0.345 1.00 43.72 311 ILE A N 1
ATOM 2542 C CA . ILE A 1 311 ? -0.375 7.793 0.459 1.00 43.72 311 ILE A CA 1
ATOM 2543 C C . ILE A 1 311 ? -1.796 7.325 0.132 1.00 43.72 311 ILE A C 1
ATOM 2545 O O . ILE A 1 311 ? -2.554 7.048 1.057 1.00 43.72 311 ILE A O 1
ATOM 2549 N N . ASN A 1 312 ? -2.142 7.136 -1.146 1.00 41.44 312 ASN A N 1
ATOM 2550 C CA . ASN A 1 312 ? -3.464 6.618 -1.507 1.00 41.44 312 ASN A CA 1
ATOM 2551 C C . ASN A 1 312 ? -3.645 5.148 -1.100 1.00 41.44 312 ASN A C 1
ATOM 2553 O O . ASN A 1 312 ? -4.683 4.823 -0.532 1.00 41.44 312 ASN A O 1
ATOM 2557 N N . PHE A 1 313 ? -2.648 4.266 -1.274 1.00 40.97 313 PHE A N 1
ATOM 2558 C CA . PHE A 1 313 ? -2.764 2.890 -0.768 1.00 40.97 313 PHE A CA 1
ATOM 2559 C C . PHE A 1 313 ? -2.795 2.848 0.763 1.00 40.97 313 PHE A C 1
ATOM 2561 O O . PHE A 1 313 ? -3.602 2.115 1.326 1.00 40.97 313 PHE A O 1
ATOM 2568 N N . THR A 1 314 ? -1.990 3.661 1.454 1.00 40.72 314 THR A N 1
ATOM 2569 C CA . THR A 1 314 ? -2.029 3.713 2.923 1.00 40.72 314 THR A CA 1
ATOM 2570 C C . THR A 1 314 ? -3.375 4.234 3.412 1.00 40.72 314 THR A C 1
ATOM 2572 O O . THR A 1 314 ? -3.972 3.605 4.270 1.00 40.72 314 THR A O 1
ATOM 2575 N N . ILE A 1 315 ? -3.927 5.311 2.846 1.00 42.00 315 ILE A N 1
ATOM 2576 C CA . ILE A 1 315 ? -5.236 5.825 3.277 1.00 42.00 315 ILE A CA 1
ATOM 2577 C C . ILE A 1 315 ? -6.373 4.849 2.925 1.00 42.00 315 ILE A C 1
ATOM 2579 O O . ILE A 1 315 ? -7.267 4.664 3.743 1.00 42.00 315 ILE A O 1
ATOM 2583 N N . THR A 1 316 ? -6.306 4.159 1.782 1.00 40.44 316 THR A N 1
ATOM 2584 C CA . THR A 1 316 ? -7.329 3.178 1.361 1.00 40.44 316 THR A CA 1
ATOM 2585 C C . THR A 1 316 ? -7.317 1.894 2.192 1.00 40.44 316 THR A C 1
ATOM 2587 O O . THR A 1 316 ? -8.365 1.291 2.388 1.00 40.44 316 THR A O 1
ATOM 2590 N N . PHE A 1 317 ? -6.150 1.451 2.673 1.00 34.62 317 PHE A N 1
ATOM 2591 C CA . PHE A 1 317 ? -6.028 0.216 3.461 1.00 34.62 317 PHE A CA 1
ATOM 2592 C C . PHE A 1 317 ? -6.032 0.438 4.981 1.00 34.62 317 PHE A C 1
ATOM 2594 O O . PHE A 1 317 ? -6.199 -0.522 5.735 1.00 34.62 317 PHE A O 1
ATOM 2601 N N . VAL A 1 318 ? -5.818 1.671 5.448 1.00 36.16 318 VAL A N 1
ATOM 2602 C CA . VAL A 1 318 ? -5.671 1.990 6.880 1.00 36.16 318 VAL A CA 1
ATOM 2603 C C . VAL A 1 318 ? -6.905 2.708 7.460 1.00 36.16 318 VAL A C 1
ATOM 2605 O O . VAL A 1 318 ? -7.048 2.735 8.684 1.00 36.16 318 VAL A O 1
ATOM 2608 N N . PHE A 1 319 ? -7.836 3.205 6.635 1.00 31.84 319 PHE A N 1
ATOM 2609 C CA . PHE A 1 319 ? -9.140 3.744 7.071 1.00 31.84 319 PHE A CA 1
ATOM 2610 C C . PHE A 1 319 ? -10.329 2.885 6.638 1.00 31.84 319 PHE A C 1
ATOM 2612 O O . PHE A 1 319 ? -11.345 2.913 7.375 1.00 31.84 319 PHE A O 1
#

Sequence (319 aa):
MYRDENETKLSGKYCLGYLYVNNTRVSTITRPFDKIHRMLFPTCIPSGCTALDVQHLSTGLGFNLSIIENWCQTAGSQSEFDHLSITVVTLFGCVALFMVLSTIYDLYNRFIRNCKSLKRYDIFLLKSSITGVPNWILSSFSVYKNGKELFAIKHNSEEIECLYGLRVLAMVVIVIGHTFLVVHFQPIRNEYFVDHWVHQVQNMWIVKGDYAVDTFFVLSGILVSYSFMLKIVKNHKFNIIQHYLNRYLRLTPSLAAFILFVVGLLKFLGSGPMWPSFEGYTIEPCKEHWWYNLLYITNYVNEKVHLGITINFTITFVF

Organism: NCBI:txid417401